Protein 9FD1 (pdb70)

Nearest PDB structures (foldseek):
  6p2r-assembly1_A  TM=8.063E-01  e=1.336E-13  Saccharomyces cerevisiae W303
  6p28-assembly1_A  TM=8.566E-01  e=3.504E-12  Saccharomyces cerevisiae
  6zqq-assembly4_D  TM=8.617E-01  e=2.102E-11  Saccharomyces cerevisiae
  6p25-assembly1_B  TM=8.380E-01  e=2.930E-10  Saccharomyces cerevisiae W303
  7t3t-assembly1_A  TM=7.431E-01  e=1.322E-07  Homo sapiens

Radius of gyration: 16.02 Å; Cα contacts (8 Å, |Δi|>4): 512; chains: 1; bounding box: 37×46×36 Å

Foldseek 3Di:
DLQWFFDAAQFKFWKAFPPPRFTWFWDAFFDDQAAPVGFGAPRATAIFTHNDDDLRRIWGKHAQAADDDDDPDHTDAAFGKIWIARVVVRWIKFWDQGAFRPGNVWIAIHTHHPCCCNPDVVLRRIWTWHFVVGDPGHGAIAPPGWTWIAGPPQRFTWAWDQQFDPVSRVRGIHITTHNDDPDSRRIMGTHHRVRADPPDPSSD

Structure (mmCIF, N/CA/C/O backbone):
data_9FD1
#
_entry.id   9FD1
#
_cell.length_a   61.155
_cell.length_b   100.628
_cell.length_c   103.268
_cell.angle_alpha   90.00
_cell.angle_beta   90.00
_cell.angle_gamma   90.00
#
_symmetry.space_group_name_H-M   'I 2 2 2'
#
loop_
_entity.id
_entity.type
_entity.pdbx_description
1 polymer 'Dolichyl-phosphate-mannose--protein mannosyltransferase'
2 non-polymer 1,2-ETHANEDIOL
3 non-polymer 'ACETATE ION'
4 non-polymer 'SODIUM ION'
5 water water
#
loop_
_atom_site.group_PDB
_atom_site.id
_atom_site.type_symbol
_atom_site.label_atom_id
_atom_site.label_alt_id
_atom_site.label_comp_id
_atom_site.label_asym_id
_atom_site.label_entity_id
_atom_site.label_seq_id
_atom_site.pdbx_PDB_ins_code
_atom_site.Cartn_x
_atom_site.Cartn_y
_atom_site.Cartn_z
_atom_site.occupancy
_atom_site.B_iso_or_equiv
_atom_site.auth_seq_id
_atom_site.auth_comp_id
_atom_site.auth_asym_id
_atom_site.auth_atom_id
_atom_site.pdbx_PDB_model_num
ATOM 1 N N . HIS A 1 8 ? -2.942 -45.269 -12.688 1.00 46.05 334 HIS A N 1
ATOM 2 C CA . HIS A 1 8 ? -1.802 -44.656 -11.998 1.00 45.51 334 HIS A CA 1
ATOM 3 C C . HIS A 1 8 ? -2.247 -44.244 -10.593 1.00 42.59 334 HIS A C 1
ATOM 4 O O . HIS A 1 8 ? -3.260 -43.566 -10.440 1.00 40.89 334 HIS A O 1
ATOM 18 N N . PRO A 1 9 ? -1.508 -44.657 -9.558 1.00 41.85 335 PRO A N 1
ATOM 19 C CA . PRO A 1 9 ? -1.956 -44.330 -8.191 1.00 39.52 335 PRO A CA 1
ATOM 20 C C . PRO A 1 9 ? -2.063 -42.840 -7.928 1.00 34.86 335 PRO A C 1
ATOM 21 O O . PRO A 1 9 ? -2.875 -42.419 -7.093 1.00 36.96 335 PRO A O 1
ATOM 32 N N . MET A 1 10 ? -1.270 -42.021 -8.613 1.00 28.42 336 MET A N 1
ATOM 33 C CA . MET A 1 10 ? -1.332 -40.581 -8.421 1.00 24.08 336 MET A CA 1
ATOM 34 C C . MET A 1 10 ? -2.290 -39.904 -9.393 1.00 20.96 336 MET A C 1
ATOM 35 O O . MET A 1 10 ? -2.308 -38.672 -9.456 1.00 20.21 336 MET A O 1
ATOM 49 N N . ALA A 1 11 ? -3.082 -40.675 -10.152 1.00 19.21 337 ALA A N 1
ATOM 50 C CA . ALA A 1 11 ? -4.113 -40.125 -11.030 1.00 16.50 337 ALA A CA 1
ATOM 51 C C . ALA A 1 11 ? -5.438 -40.178 -10.275 1.00 15.58 337 ALA A C 1
ATOM 52 O O . ALA A 1 11 ? -6.008 -41.258 -10.071 1.00 18.73 337 ALA A O 1
ATOM 59 N N . VAL A 1 12 ? -5.908 -39.009 -9.858 1.00 13.68 338 VAL A N 1
ATOM 60 C CA . VAL A 1 12 ? -7.041 -38.847 -8.964 1.00 14.02 338 VAL A CA 1
ATOM 61 C C . VAL A 1 12 ? -7.908 -37.735 -9.526 1.00 13.26 338 VAL A C 1
ATOM 62 O O . VAL A 1 12 ? -7.395 -36.702 -9.963 1.00 12.42 338 VAL A O 1
ATOM 75 N N . THR A 1 13 ? -9.219 -37.936 -9.505 1.00 12.38 339 THR A N 1
ATOM 76 C CA . THR A 1 13 ? -10.117 -36.873 -9.934 1.00 12.22 339 THR A CA 1
ATOM 77 C C . THR A 1 13 ? -9.941 -35.633 -9.071 1.00 12.10 339 THR A C 1
ATOM 78 O O . THR A 1 13 ? -9.927 -35.711 -7.841 1.00 12.88 339 THR A O 1
ATOM 89 N N . ILE A 1 14 ? -9.820 -34.497 -9.739 1.00 10.91 340 ILE A N 1
ATOM 90 C CA . ILE A 1 14 ? -9.641 -33.179 -9.142 1.00 9.57 340 ILE A CA 1
ATOM 91 C C . ILE A 1 14 ? -11.013 -32.596 -8.867 1.00 10.28 340 ILE A C 1
ATOM 92 O O . ILE A 1 14 ? -11.909 -32.630 -9.729 1.00 11.29 340 ILE A O 1
ATOM 108 N N . ASP A 1 15 ? -11.164 -32.026 -7.677 1.00 10.50 341 ASP A N 1
ATOM 109 C CA . ASP A 1 15 ? -12.391 -31.378 -7.251 1.00 10.58 341 ASP A CA 1
ATOM 110 C C . ASP A 1 15 ? -12.187 -29.873 -7.100 1.00 11.18 341 ASP A C 1
ATOM 111 O O . ASP A 1 15 ? -11.098 -29.400 -6.756 1.00 10.62 341 ASP A O 1
ATOM 120 N N . TYR A 1 16 ? -13.262 -29.119 -7.310 1.00 10.83 342 TYR A N 1
ATOM 121 C CA . TYR A 1 16 ? -13.228 -27.706 -6.977 1.00 10.41 342 TYR A CA 1
ATOM 122 C C . TYR A 1 16 ? -12.800 -27.531 -5.529 1.00 10.41 342 TYR A C 1
ATOM 123 O O . TYR A 1 16 ? -13.132 -28.346 -4.661 1.00 11.98 342 TYR A O 1
ATOM 141 N N . TRP A 1 17 ? -12.028 -26.475 -5.294 1.00 10.28 343 TRP A N 1
ATOM 142 C CA . TRP A 1 17 ? -11.416 -26.091 -4.020 1.00 10.44 343 TRP A CA 1
ATOM 143 C C . TRP A 1 17 ? -10.128 -26.863 -3.744 1.00 9.84 343 TRP A C 1
ATOM 144 O O . TRP A 1 17 ? -9.426 -26.502 -2.783 1.00 10.97 343 TRP A O 1
ATOM 165 N N . ASP A 1 18 ? -9.755 -27.847 -4.566 1.00 10.36 344 ASP A N 1
ATOM 166 C CA . ASP A 1 18 ? -8.441 -28.457 -4.418 1.00 9.86 344 ASP A CA 1
ATOM 167 C C . ASP A 1 18 ? -7.356 -27.440 -4.784 1.00 9.44 344 ASP A C 1
ATOM 168 O O . ASP A 1 18 ? -7.555 -26.569 -5.642 1.00 10.53 344 ASP A O 1
ATOM 177 N N . THR A 1 19 ? -6.181 -27.599 -4.177 1.00 8.70 345 THR A N 1
ATOM 178 C CA . THR A 1 19 ? -4.972 -26.887 -4.580 1.00 8.64 345 THR A CA 1
ATOM 179 C C . THR A 1 19 ? -4.081 -27.853 -5.348 1.00 9.08 345 THR A C 1
ATOM 180 O O . THR A 1 19 ? -3.838 -28.982 -4.892 1.00 10.16 345 THR A O 1
ATOM 191 N N . ILE A 1 20 ? -3.591 -27.397 -6.505 1.00 9.03 346 ILE A N 1
ATOM 192 C CA . ILE A 1 20 ? -2.914 -28.236 -7.482 1.00 8.98 346 ILE A CA 1
ATOM 193 C C . ILE A 1 20 ? -1.664 -27.541 -8.005 1.00 9.37 346 ILE A C 1
ATOM 194 O O . ILE A 1 20 ? -1.497 -26.322 -7.888 1.00 9.84 346 ILE A O 1
ATOM 210 N N . THR A 1 21 ? -0.777 -28.346 -8.592 1.00 9.07 347 THR A N 1
ATOM 211 C CA . THR A 1 21 ? 0.326 -27.846 -9.398 1.00 8.97 347 THR A CA 1
ATOM 212 C C . THR A 1 21 ? 0.055 -28.183 -10.858 1.00 9.61 347 THR A C 1
ATOM 213 O O . THR A 1 21 ? -0.525 -29.232 -11.175 1.00 10.90 347 THR A O 1
ATOM 224 N N . ILE A 1 22 ? 0.453 -27.269 -11.733 1.00 9.50 348 ILE A N 1
ATOM 225 C CA . ILE A 1 22 ? 0.136 -27.319 -13.155 1.00 8.95 348 ILE A CA 1
ATOM 226 C C . ILE A 1 22 ? 1.461 -27.261 -13.901 1.00 8.78 348 ILE A C 1
ATOM 227 O O . ILE A 1 22 ? 2.204 -26.279 -13.777 1.00 10.15 348 ILE A O 1
ATOM 243 N N . LYS A 1 23 ? 1.775 -28.323 -14.637 1.00 9.94 349 LYS A N 1
ATOM 244 C CA . LYS A 1 23 ? 3.102 -28.516 -15.205 1.00 10.17 349 LYS A CA 1
ATOM 245 C C . LYS A 1 23 ? 3.008 -28.608 -16.718 1.00 10.99 349 LYS A C 1
ATOM 246 O O . LYS A 1 23 ? 2.132 -29.294 -17.259 1.00 10.87 349 LYS A O 1
ATOM 265 N N . HIS A 1 24 ? 3.908 -27.906 -17.393 1.00 9.93 350 HIS A N 1
ATOM 266 C CA . HIS A 1 24 ? 3.933 -27.895 -18.844 1.00 9.85 350 HIS A CA 1
ATOM 267 C C . HIS A 1 24 ? 4.520 -29.199 -19.357 1.00 10.91 350 HIS A C 1
ATOM 268 O O . HIS A 1 24 ? 5.600 -29.611 -18.927 1.00 12.30 350 HIS A O 1
ATOM 282 N N . LYS A 1 25 ? 3.817 -29.860 -20.270 1.00 11.11 351 LYS A N 1
ATOM 283 C CA . LYS A 1 25 ? 4.263 -31.188 -20.675 1.00 13.72 351 LYS A CA 1
ATOM 284 C C . LYS A 1 25 ? 5.652 -31.134 -21.308 1.00 13.34 351 LYS A C 1
ATOM 285 O O . LYS A 1 25 ? 6.526 -31.941 -20.975 1.00 14.90 351 LYS A O 1
ATOM 304 N N . GLU A 1 26 ? 5.877 -30.190 -22.225 1.00 12.52 352 GLU A N 1
ATOM 305 C CA . GLU A 1 26 ? 7.123 -30.208 -22.992 1.00 13.31 352 GLU A CA 1
ATOM 306 C C . GLU A 1 26 ? 8.311 -29.602 -22.245 1.00 13.95 352 GLU A C 1
ATOM 307 O O . GLU A 1 26 ? 9.410 -30.175 -22.296 1.00 17.47 352 GLU A O 1
ATOM 319 N N . THR A 1 27 ? 8.148 -28.449 -21.589 1.00 12.17 353 THR A N 1
ATOM 320 C CA . THR A 1 27 ? 9.283 -27.824 -20.917 1.00 12.32 353 THR A CA 1
ATOM 321 C C . THR A 1 27 ? 9.437 -28.244 -19.454 1.00 12.13 353 THR A C 1
ATOM 322 O O . THR A 1 27 ? 10.474 -27.950 -18.842 1.00 13.61 353 THR A O 1
ATOM 333 N N . LYS A 1 28 ? 8.423 -28.880 -18.874 1.00 12.20 354 LYS A N 1
ATOM 334 C CA . LYS A 1 28 ? 8.406 -29.333 -17.486 1.00 12.14 354 LYS A 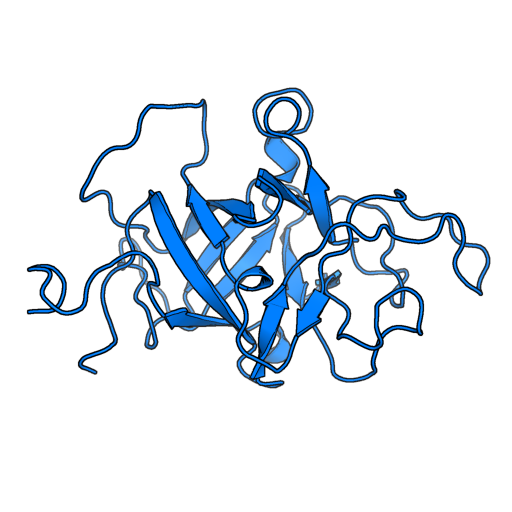CA 1
ATOM 335 C C . LYS A 1 28 ? 8.321 -28.185 -16.488 1.00 12.40 354 LYS A C 1
ATOM 336 O O . LYS A 1 28 ? 8.444 -28.413 -15.294 1.00 13.65 354 LYS A O 1
ATOM 355 N N . ALA A 1 29 ? 8.065 -26.965 -16.941 1.00 10.42 355 ALA A N 1
ATOM 356 C CA . ALA A 1 29 ? 7.953 -25.831 -16.038 1.00 10.50 355 ALA A CA 1
ATOM 357 C C . ALA A 1 29 ? 6.597 -25.833 -15.339 1.00 9.57 355 ALA A C 1
ATOM 358 O O . ALA A 1 29 ? 5.581 -26.214 -15.920 1.00 11.18 355 ALA A O 1
ATOM 365 N N . TYR A 1 30 ? 6.589 -25.385 -14.086 1.00 9.75 356 TYR A N 1
ATOM 366 C CA . TYR A 1 30 ? 5.358 -25.244 -13.322 1.00 9.44 356 TYR A CA 1
ATOM 367 C C . TYR A 1 30 ? 4.783 -23.843 -13.492 1.00 8.80 356 TYR A C 1
ATOM 368 O O . TYR A 1 30 ? 5.513 -22.850 -13.422 1.00 9.86 356 TYR A O 1
ATOM 386 N N . LEU A 1 31 ? 3.471 -23.765 -13.685 1.00 8.75 357 LEU A N 1
ATOM 387 C CA . LEU A 1 31 ? 2.802 -22.473 -13.634 1.00 8.49 357 LEU A CA 1
ATOM 388 C C . LEU A 1 31 ? 3.047 -21.830 -12.269 1.00 8.19 357 LEU A C 1
ATOM 389 O O . LEU A 1 31 ? 2.844 -22.462 -11.231 1.00 8.62 357 LEU A O 1
ATOM 405 N N . HIS A 1 32 ? 3.448 -20.558 -12.271 1.00 9.36 358 HIS A N 1
ATOM 406 C CA . HIS A 1 32 ? 4.054 -19.936 -11.100 1.00 8.22 358 HIS A CA 1
ATOM 407 C C . HIS A 1 32 ? 3.683 -18.471 -11.071 1.00 8.31 358 HIS A C 1
ATOM 408 O O . HIS A 1 32 ? 3.403 -17.861 -12.104 1.00 8.77 358 HIS A O 1
ATOM 422 N N . SER A 1 33 ? 3.675 -17.908 -9.868 1.00 8.47 359 SER A N 1
ATOM 423 C CA . SER A 1 33 ? 3.554 -16.467 -9.733 1.00 9.18 359 SER A CA 1
ATOM 424 C C . SER A 1 33 ? 4.285 -16.034 -8.469 1.00 8.89 359 SER A C 1
ATOM 425 O O . SER A 1 33 ? 4.726 -16.855 -7.661 1.00 10.60 359 SER A O 1
ATOM 433 N N . HIS A 1 34 ? 4.436 -14.723 -8.335 1.00 10.13 360 HIS A N 1
ATOM 434 C CA . HIS A 1 34 ? 5.163 -14.089 -7.249 1.00 9.65 360 HIS A CA 1
ATOM 435 C C . HIS A 1 34 ? 4.828 -12.604 -7.292 1.00 10.87 360 HIS A C 1
ATOM 436 O O . HIS A 1 34 ? 4.192 -12.144 -8.244 1.00 11.66 360 HIS A O 1
ATOM 451 N N . PRO A 1 35 ? 5.217 -11.816 -6.292 1.00 12.17 361 PRO A N 1
ATOM 452 C CA . PRO A 1 35 ? 4.715 -10.428 -6.235 1.00 13.06 361 PRO A CA 1
ATOM 453 C C . PRO A 1 35 ? 5.236 -9.504 -7.332 1.00 12.63 361 PRO A C 1
ATOM 454 O O . PRO A 1 35 ? 4.578 -8.500 -7.629 1.00 15.28 361 PRO A O 1
ATOM 465 N N . ASP A 1 36 ? 6.375 -9.798 -7.939 1.00 11.90 362 ASP A N 1
ATOM 466 C CA A ASP A 1 36 ? 6.970 -8.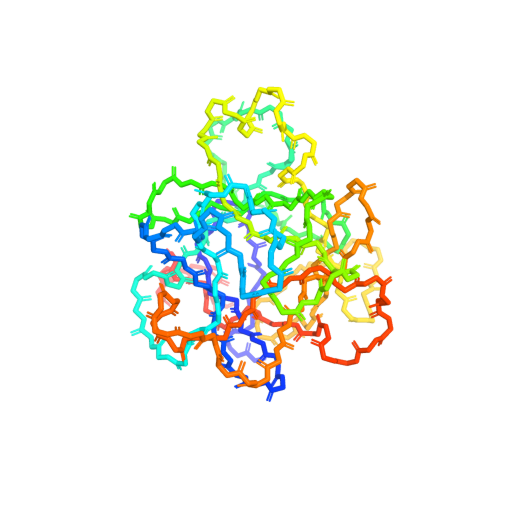894 -8.912 0.54 13.67 362 ASP A CA 1
ATOM 467 C CA B ASP A 1 36 ? 6.951 -8.864 -8.892 0.46 12.19 362 ASP A CA 1
ATOM 468 C C . ASP A 1 36 ? 6.020 -8.662 -10.084 1.00 12.25 362 ASP A C 1
ATOM 469 O O . ASP A 1 36 ? 5.250 -9.546 -10.469 1.00 13.05 362 ASP A O 1
ATOM 486 N N . ARG A 1 37 ? 6.107 -7.469 -10.661 1.00 11.40 363 ARG A N 1
ATOM 487 C CA A ARG A 1 37 ? 5.189 -6.998 -11.684 0.45 11.09 363 ARG A CA 1
ATOM 488 C CA B ARG A 1 37 ? 5.187 -7.010 -11.685 0.55 11.37 363 ARG A CA 1
ATOM 489 C C . ARG A 1 37 ? 5.891 -6.887 -13.029 1.00 10.48 363 ARG A C 1
ATOM 490 O O . ARG A 1 37 ? 7.116 -6.768 -13.110 1.00 11.71 363 ARG A O 1
ATOM 529 N N . TYR A 1 38 ? 5.093 -6.878 -14.102 1.00 10.04 364 TYR A N 1
ATOM 530 C CA . TYR A 1 38 ? 5.664 -6.602 -15.411 1.00 10.58 364 TYR A CA 1
ATOM 531 C C . TYR A 1 38 ? 6.159 -5.156 -15.457 1.00 10.16 364 TYR A C 1
ATOM 532 O O . TYR A 1 38 ? 5.551 -4.262 -14.861 1.00 10.82 364 TYR A O 1
ATOM 550 N N . PRO A 1 39 ? 7.264 -4.898 -16.159 1.00 11.07 365 PRO A N 1
ATOM 551 C CA . PRO A 1 39 ? 7.729 -3.512 -16.300 1.00 11.49 365 PRO A CA 1
ATOM 552 C C . PRO A 1 39 ? 6.753 -2.706 -17.137 1.00 10.97 365 PRO A C 1
ATOM 553 O O . PRO A 1 39 ? 6.058 -3.246 -18.003 1.00 11.57 365 PRO A O 1
ATOM 564 N N . LEU A 1 40 ? 6.719 -1.394 -16.877 1.00 10.99 366 LEU A N 1
ATOM 565 C CA . LEU A 1 40 ? 5.861 -0.503 -17.653 1.00 11.50 366 LEU A CA 1
ATOM 566 C C . LEU A 1 40 ? 6.148 -0.625 -19.144 1.00 11.98 366 LEU A C 1
ATOM 567 O O . LEU A 1 40 ? 5.225 -0.720 -19.958 1.00 11.97 366 LEU A O 1
ATOM 583 N N . ARG A 1 41 ? 7.425 -0.595 -19.526 1.00 11.82 367 ARG A N 1
ATOM 584 C CA . ARG A 1 41 ? 7.799 -0.655 -20.929 1.00 13.02 367 ARG A CA 1
ATOM 585 C C . ARG A 1 41 ? 8.687 -1.857 -21.208 1.00 13.22 367 ARG A C 1
ATOM 586 O O . ARG A 1 41 ? 9.570 -2.189 -20.411 1.00 16.27 367 ARG A O 1
ATOM 607 N N . TYR A 1 42 ? 8.469 -2.484 -22.362 1.00 13.69 368 TYR A N 1
ATOM 608 C CA . TYR A 1 42 ? 9.379 -3.491 -22.888 1.00 15.52 368 TYR A CA 1
ATOM 609 C C . TYR A 1 42 ? 10.420 -2.820 -23.783 1.00 17.23 368 TYR A C 1
ATOM 610 O O . TYR A 1 42 ? 10.304 -1.642 -24.138 1.00 18.81 368 TYR A O 1
ATOM 628 N N . ASP A 1 43 ? 11.451 -3.586 -24.149 1.00 19.78 369 ASP A N 1
ATOM 629 C CA . ASP A 1 43 ? 12.555 -3.025 -24.923 1.00 22.08 369 ASP A CA 1
ATOM 630 C C . ASP A 1 43 ? 12.089 -2.410 -26.240 1.00 22.53 369 ASP A C 1
ATOM 631 O O . ASP A 1 43 ? 12.707 -1.454 -26.724 1.00 25.09 369 ASP A O 1
ATOM 640 N N . ASP A 1 44 ? 11.028 -2.945 -26.848 1.00 21.65 370 ASP A N 1
ATOM 641 C CA . ASP A 1 44 ? 10.535 -2.412 -28.116 1.00 21.73 370 ASP A CA 1
ATOM 642 C C . ASP A 1 44 ? 9.592 -1.229 -27.939 1.00 21.81 370 ASP A C 1
ATOM 643 O O . ASP A 1 44 ? 9.042 -0.738 -28.933 1.00 24.97 370 ASP A O 1
ATOM 652 N N . GLY A 1 45 ? 9.396 -0.760 -26.708 1.00 19.85 371 GLY A N 1
ATOM 653 C CA . GLY A 1 45 ? 8.550 0.377 -26.438 1.00 18.16 371 GLY A CA 1
ATOM 654 C C . GLY A 1 45 ? 7.114 0.050 -26.099 1.00 16.34 371 GLY A C 1
ATOM 655 O O . GLY A 1 45 ? 6.356 0.962 -25.740 1.00 17.50 371 GLY A O 1
ATOM 659 N N . ARG A 1 46 ? 6.705 -1.210 -26.211 1.00 16.03 372 ARG A N 1
ATOM 660 C CA . ARG A 1 46 ? 5.342 -1.561 -25.855 1.00 15.96 372 ARG A CA 1
ATOM 661 C C . ARG A 1 46 ? 5.109 -1.345 -24.363 1.00 15.36 372 ARG A C 1
ATOM 662 O O . ARG A 1 46 ? 6.042 -1.307 -23.556 1.00 16.58 372 ARG A O 1
ATOM 683 N N . VAL A 1 47 ? 3.839 -1.183 -24.009 1.00 14.32 373 VAL A N 1
ATOM 684 C CA . VAL A 1 47 ? 3.405 -0.911 -22.643 1.00 13.30 373 VAL A CA 1
ATOM 685 C C . VAL A 1 47 ? 2.697 -2.151 -22.116 1.00 12.53 373 VAL A C 1
ATOM 686 O O . VAL A 1 47 ? 1.825 -2.709 -22.793 1.00 14.01 373 VAL A O 1
ATOM 699 N N . SER A 1 48 ? 3.050 -2.571 -20.903 1.00 11.82 374 SER A N 1
ATOM 700 C CA . SER A 1 48 ? 2.401 -3.712 -20.283 1.00 11.48 374 SER A CA 1
ATOM 701 C C . SER A 1 48 ? 1.285 -3.230 -19.356 1.00 9.83 374 SER A C 1
ATOM 702 O O . SER A 1 48 ? 1.100 -2.028 -19.139 1.00 11.61 374 SER A O 1
ATOM 710 N N . SER A 1 49 ? 0.549 -4.189 -18.773 1.00 10.37 375 SER A N 1
ATOM 711 C CA . SER A 1 49 ? -0.435 -3.841 -17.761 1.00 10.70 375 SER A CA 1
ATOM 712 C C . SER A 1 49 ? 0.185 -3.548 -16.400 1.00 10.39 375 SER A C 1
ATOM 713 O O . SER A 1 49 ? -0.552 -3.173 -15.474 1.00 10.78 375 SER A O 1
ATOM 721 N N . GLN A 1 50 ? 1.480 -3.804 -16.231 1.00 9.81 376 GLN A N 1
ATOM 722 C CA . GLN A 1 50 ? 2.164 -3.688 -14.943 1.00 9.33 376 GLN A CA 1
ATOM 723 C C . GLN A 1 50 ? 1.556 -4.601 -13.885 1.00 10.36 376 GLN A C 1
ATOM 724 O O . GLN A 1 50 ? 1.764 -4.400 -12.684 1.00 11.86 376 GLN A O 1
ATOM 738 N N . GLY A 1 51 ? 0.834 -5.623 -14.321 1.00 10.98 377 GLY A N 1
ATOM 739 C CA . GLY A 1 51 ? 0.264 -6.577 -13.395 1.00 10.51 377 GLY A CA 1
ATOM 740 C C . GLY A 1 51 ? 1.295 -7.538 -12.839 1.00 9.31 377 GLY A C 1
ATOM 741 O O . GLY A 1 51 ? 2.451 -7.601 -13.263 1.00 10.38 377 GLY A O 1
ATOM 745 N N . GLN A 1 52 ? 0.845 -8.315 -11.859 1.00 9.37 378 GLN A N 1
ATOM 746 C CA . GLN A 1 52 ? 1.683 -9.361 -11.295 1.00 9.05 378 GLN A CA 1
ATOM 747 C C . GLN A 1 52 ? 2.120 -10.344 -12.376 1.00 9.46 378 GLN A C 1
ATOM 748 O O . GLN A 1 52 ? 1.340 -10.726 -13.248 1.00 10.11 378 GLN A O 1
ATOM 762 N N . GLN A 1 53 ? 3.392 -10.729 -12.329 1.00 9.12 379 GLN A N 1
ATOM 763 C CA . GLN A 1 53 ? 3.936 -11.679 -13.290 1.00 8.89 379 GLN A CA 1
ATOM 764 C C . GLN A 1 53 ? 3.373 -13.079 -13.074 1.00 9.76 379 GLN A C 1
ATOM 765 O O . GLN A 1 53 ? 3.162 -13.522 -11.947 1.00 10.12 379 GLN A O 1
ATOM 779 N N . VAL A 1 54 ? 3.182 -13.796 -14.181 1.00 8.75 380 VAL A N 1
ATOM 780 C CA . VAL A 1 54 ? 2.862 -15.215 -14.192 1.00 9.38 380 VAL A CA 1
ATOM 781 C C . VAL A 1 54 ? 3.929 -15.858 -15.064 1.00 8.95 380 VAL A C 1
ATOM 782 O O . VAL A 1 54 ? 4.193 -15.379 -16.173 1.00 10.10 380 VAL A O 1
ATOM 795 N N . THR A 1 55 ? 4.578 -16.895 -14.541 1.00 8.78 381 THR A N 1
ATOM 796 C CA . THR A 1 55 ? 5.779 -17.434 -15.158 1.00 8.56 381 THR A CA 1
ATOM 797 C C . THR A 1 55 ? 5.737 -18.957 -15.133 1.00 9.57 381 THR A C 1
ATOM 798 O O . THR A 1 55 ? 4.853 -19.578 -14.529 1.00 9.53 381 THR A O 1
ATOM 809 N N . GLY A 1 56 ? 6.719 -19.560 -15.799 1.00 9.33 382 GLY A N 1
ATOM 810 C CA . GLY A 1 56 ? 6.995 -20.977 -15.679 1.00 9.39 382 GLY A CA 1
ATOM 811 C C . GLY A 1 56 ? 8.312 -21.167 -14.918 1.00 9.54 382 GLY A C 1
ATOM 812 O O . GLY A 1 56 ? 9.330 -20.583 -15.281 1.00 10.74 382 GLY A O 1
ATOM 816 N N . TYR A 1 57 ? 8.256 -22.002 -13.884 1.00 9.68 383 TYR A N 1
ATOM 817 C CA . TYR A 1 57 ? 9.351 -22.180 -12.944 1.00 10.58 383 TYR A CA 1
ATOM 818 C C . TYR A 1 57 ? 9.733 -23.649 -12.865 1.00 11.35 383 TYR A C 1
ATOM 819 O O . TYR A 1 57 ? 8.859 -24.512 -12.799 1.00 11.34 383 TYR A O 1
ATOM 837 N N . PRO A 1 58 ? 11.028 -23.967 -12.886 1.00 14.42 384 PRO A N 1
ATOM 838 C CA . PRO A 1 58 ? 11.420 -25.381 -13.008 1.00 15.92 384 PRO A CA 1
ATOM 839 C C . PRO A 1 58 ? 11.393 -26.168 -11.710 1.00 15.61 384 PRO A C 1
ATOM 840 O O . PRO A 1 58 ? 11.361 -27.405 -11.763 1.00 17.44 384 PRO A O 1
ATOM 851 N N . PHE A 1 59 ? 11.415 -25.509 -10.564 1.00 15.19 385 PHE A N 1
ATOM 852 C CA . PHE A 1 59 ? 11.629 -26.162 -9.285 1.00 15.48 385 PHE A CA 1
ATOM 853 C C . PHE A 1 59 ? 10.339 -26.185 -8.487 1.00 15.41 385 PHE A C 1
ATOM 854 O O . PHE A 1 59 ? 9.334 -25.598 -8.877 1.00 15.23 385 PHE A O 1
ATOM 871 N N . ASN A 1 60 ? 10.365 -26.907 -7.379 1.00 16.15 386 ASN A N 1
ATOM 872 C CA . ASN A 1 60 ? 9.191 -27.046 -6.532 1.00 16.64 386 ASN A CA 1
ATOM 873 C C . ASN A 1 60 ? 9.250 -25.998 -5.427 1.00 16.68 386 ASN A C 1
ATOM 874 O O . ASN A 1 60 ? 10.211 -25.964 -4.652 1.00 18.27 386 ASN A O 1
ATOM 885 N N . ASP A 1 61 ? 8.233 -25.135 -5.361 1.00 14.48 387 ASP A N 1
ATOM 886 C CA . ASP A 1 61 ? 8.041 -24.281 -4.191 1.00 12.49 387 ASP A CA 1
ATOM 887 C C . ASP A 1 61 ? 6.578 -23.869 -4.090 1.00 10.92 387 ASP A C 1
ATOM 888 O O . ASP A 1 61 ? 5.753 -24.190 -4.951 1.00 11.16 387 ASP A O 1
ATOM 897 N N . THR A 1 62 ? 6.249 -23.207 -2.978 1.00 11.40 388 THR A N 1
ATOM 898 C CA . THR A 1 62 ? 4.853 -22.897 -2.699 1.00 10.63 388 THR A CA 1
ATOM 899 C C . THR A 1 62 ? 4.251 -21.945 -3.726 1.00 9.74 388 THR A C 1
ATOM 900 O O . THR A 1 62 ? 3.020 -21.866 -3.827 1.00 10.37 388 THR A O 1
ATOM 911 N N . ASN A 1 63 ? 5.084 -21.213 -4.472 1.00 9.95 389 ASN A N 1
ATOM 912 C CA . ASN A 1 63 ? 4.559 -20.305 -5.493 1.00 9.20 389 ASN A CA 1
ATOM 913 C C . ASN A 1 63 ? 4.051 -21.034 -6.731 1.00 9.01 389 ASN A C 1
ATOM 914 O O . ASN A 1 63 ? 3.538 -20.376 -7.657 1.00 9.49 389 ASN A O 1
ATOM 925 N N . ASN A 1 64 ? 4.158 -22.364 -6.758 1.00 8.69 390 ASN A N 1
ATOM 926 C CA . ASN A 1 64 ? 3.552 -23.187 -7.791 1.00 8.46 390 ASN A CA 1
ATOM 927 C C . ASN A 1 64 ? 2.112 -23.589 -7.465 1.00 8.60 390 ASN A C 1
ATOM 928 O O . ASN A 1 64 ? 1.492 -24.305 -8.261 1.00 9.55 390 ASN A O 1
ATOM 939 N N . TRP A 1 65 ? 1.575 -23.207 -6.309 1.00 8.18 391 TRP A N 1
ATOM 940 C CA . TRP A 1 65 ? 0.315 -23.771 -5.847 1.00 7.76 391 TRP A CA 1
ATOM 941 C C . TRP A 1 65 ? -0.863 -22.901 -6.268 1.00 8.04 391 TRP A C 1
ATOM 942 O O . TRP A 1 65 ? -0.890 -21.699 -5.985 1.00 7.90 391 TRP A O 1
ATOM 963 N N . TRP A 1 66 ? -1.856 -23.534 -6.901 1.00 8.21 392 TRP A N 1
ATOM 964 C CA . TRP A 1 66 ? -3.049 -22.845 -7.370 1.00 7.97 392 TRP A CA 1
ATOM 965 C C . TRP A 1 66 ? -4.290 -23.589 -6.903 1.00 8.41 392 TRP A C 1
ATOM 966 O O . TRP A 1 66 ? -4.367 -24.816 -7.017 1.00 9.74 392 TRP A O 1
ATOM 987 N N . GLN A 1 67 ? -5.274 -22.848 -6.408 1.00 7.85 393 GLN A N 1
ATOM 988 C CA . GLN A 1 67 ? -6.544 -23.425 -6.004 1.00 8.42 393 GLN A CA 1
ATOM 989 C C . GLN A 1 67 ? -7.529 -23.296 -7.159 1.00 9.66 393 GLN A C 1
ATOM 990 O O . GLN A 1 67 ? -7.749 -22.195 -7.671 1.00 9.56 393 GLN A O 1
ATOM 1004 N N . ILE A 1 68 ? -8.114 -24.416 -7.571 1.00 9.29 394 ILE A N 1
ATOM 1005 C CA . ILE A 1 68 ? -9.050 -24.426 -8.691 1.00 9.07 394 ILE A CA 1
ATOM 1006 C C . ILE A 1 68 ? -10.456 -24.196 -8.153 1.00 10.15 394 ILE A C 1
ATOM 1007 O O . ILE A 1 68 ? -10.879 -24.843 -7.188 1.00 11.61 394 ILE A O 1
ATOM 1023 N N . LEU A 1 69 ? -11.152 -23.227 -8.735 1.00 10.61 395 LEU A N 1
ATOM 1024 C CA . LEU A 1 69 ? -12.392 -22.706 -8.180 1.00 10.88 395 LEU A CA 1
ATOM 1025 C C . LEU A 1 69 ? -13.451 -22.584 -9.254 1.00 10.58 395 LEU A C 1
ATOM 1026 O O . LEU A 1 69 ? -13.137 -22.507 -10.452 1.00 10.91 395 LEU A O 1
ATOM 1042 N N . PRO A 1 70 ? -14.72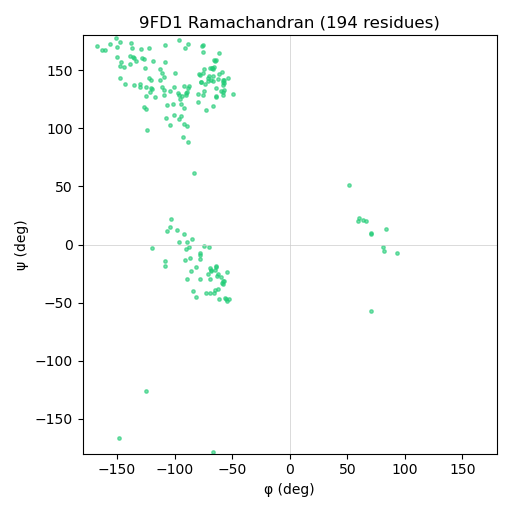4 -22.560 -8.868 1.00 11.83 396 PRO A N 1
ATOM 1043 C CA . PRO A 1 70 ? -15.797 -22.456 -9.860 1.00 12.32 396 PRO A CA 1
ATOM 1044 C C . PRO A 1 70 ? -15.839 -21.104 -10.566 1.00 12.82 396 PRO A C 1
ATOM 1045 O O . PRO A 1 70 ? -15.331 -20.093 -10.068 1.00 14.29 396 PRO A O 1
ATOM 1056 N N A ALA A 1 71 ? -16.248 -21.147 -11.860 0.50 13.68 397 ALA A N 1
ATOM 1057 N N B ALA A 1 71 ? -16.670 -21.059 -11.588 0.50 12.65 397 ALA A N 1
ATOM 1058 C CA A ALA A 1 71 ? -17.001 -20.046 -12.483 0.50 17.67 397 ALA A CA 1
ATOM 1059 C CA B ALA A 1 71 ? -16.709 -19.900 -12.443 0.50 16.01 397 ALA A CA 1
ATOM 1060 C C A ALA A 1 71 ? -18.279 -20.037 -11.666 0.50 20.49 397 ALA A C 1
ATOM 1061 C C B ALA A 1 71 ? -17.787 -18.868 -12.118 0.50 21.83 397 ALA A C 1
ATOM 1062 O O A ALA A 1 71 ? -18.953 -21.070 -11.554 0.14 21.97 397 ALA A O 1
ATOM 1063 O O B ALA A 1 71 ? -17.916 -17.942 -12.925 0.50 24.86 397 ALA A O 1
ATOM 1076 N N . GLY A 1 72 ? -18.574 -18.946 -11.014 1.00 23.78 398 GLY A N 1
ATOM 1077 C CA . GLY A 1 72 ? -19.646 -18.003 -11.175 1.00 22.80 398 GLY A CA 1
ATOM 1078 C C . GLY A 1 72 ? -19.467 -17.131 -9.948 1.00 21.21 398 GLY A C 1
ATOM 1079 O O . GLY A 1 72 ? -18.336 -16.851 -9.546 1.00 19.65 398 GLY A O 1
ATOM 1082 N N . PRO A 1 73 ? -20.544 -16.767 -9.267 1.00 22.70 399 PRO A N 1
ATOM 1083 C CA . PRO A 1 73 ? -20.389 -15.967 -8.047 1.00 22.65 399 PRO A CA 1
ATOM 1084 C C . PRO A 1 73 ? -19.683 -16.740 -6.944 1.00 19.56 399 PRO A C 1
ATOM 1085 O O . PRO A 1 73 ? -19.641 -17.972 -6.921 1.00 20.51 399 PRO A O 1
ATOM 1096 N N . PHE A 1 74 ? -19.131 -15.977 -6.006 1.00 19.66 400 PHE A N 1
ATOM 1097 C CA . PHE A 1 74 ? -18.502 -16.583 -4.845 1.00 19.70 400 PHE A CA 1
ATOM 1098 C C . PHE A 1 74 ? -19.477 -17.475 -4.086 1.00 21.51 400 PHE A C 1
ATOM 1099 O O . PHE A 1 74 ? -20.651 -17.140 -3.905 1.00 22.58 400 PHE A O 1
ATOM 1116 N N . GLU A 1 75 ? -18.977 -18.621 -3.631 1.00 23.95 401 GLU A N 1
ATOM 1117 C CA . GLU A 1 75 ? -19.720 -19.505 -2.745 1.00 27.38 401 GLU A CA 1
ATOM 1118 C C . GLU A 1 75 ? -18.744 -20.131 -1.757 1.00 26.29 401 GLU A C 1
ATOM 1119 O O . GLU A 1 75 ? -17.553 -20.277 -2.043 1.00 23.67 401 GLU A O 1
ATOM 1131 N N . GLU A 1 76 ? -19.257 -20.489 -0.587 1.00 29.10 402 GLU A N 1
ATOM 1132 C CA . GLU A 1 76 ? -18.432 -21.137 0.419 1.00 29.94 402 GLU A CA 1
ATOM 1133 C C . GLU A 1 76 ? -18.010 -22.526 -0.059 1.00 27.90 402 GLU A C 1
ATOM 1134 O O . GLU A 1 76 ? -18.719 -23.164 -0.843 1.00 28.42 402 GLU A O 1
ATOM 1146 N N . PRO A 1 77 ? -16.852 -23.011 0.394 1.00 26.84 403 PRO A N 1
ATOM 1147 C CA . PRO A 1 77 ? -16.344 -24.291 -0.119 1.00 25.22 403 PRO A CA 1
ATOM 1148 C C . PRO A 1 77 ? -17.318 -25.446 0.072 1.00 24.38 403 PRO A C 1
ATOM 1149 O O . PRO A 1 77 ? -17.994 -25.563 1.097 1.00 25.52 403 PRO A O 1
ATOM 1160 N N . LYS A 1 78 ? -17.360 -26.314 -0.935 1.00 23.32 404 LYS A N 1
ATOM 1161 C CA . LYS A 1 78 ? -18.110 -27.559 -0.906 1.00 24.54 404 LYS A CA 1
ATOM 1162 C C . LYS A 1 78 ? -17.154 -28.693 -1.249 1.00 24.04 404 LYS A C 1
ATOM 1163 O O . LYS A 1 78 ? -16.159 -28.493 -1.946 1.00 27.64 404 LYS A O 1
ATOM 1182 N N . LEU A 1 79 ? -17.448 -29.876 -0.739 1.00 20.92 405 LEU A N 1
ATOM 1183 C CA . LEU A 1 79 ? -16.622 -31.042 -1.006 1.00 20.43 405 LEU A CA 1
ATOM 1184 C C . LEU A 1 79 ? -17.235 -31.901 -2.106 1.00 18.86 405 LEU A C 1
ATOM 1185 O O . LEU A 1 79 ? -18.457 -31.989 -2.249 1.00 20.38 405 LEU A O 1
ATOM 1201 N N . GLY A 1 80 ? -16.364 -32.535 -2.885 1.00 16.40 406 GLY A N 1
ATOM 1202 C CA . GLY A 1 80 ? -16.789 -33.586 -3.786 1.00 15.88 406 GLY A CA 1
ATOM 1203 C C . GLY A 1 80 ? -17.333 -33.142 -5.124 1.00 16.26 406 GLY A C 1
ATOM 1204 O O . GLY A 1 80 ? -17.933 -33.957 -5.828 1.00 18.98 406 GLY A O 1
ATOM 1208 N N . ARG A 1 81 ? -17.145 -31.883 -5.507 1.00 14.90 407 ARG A N 1
ATOM 1209 C CA . ARG A 1 81 ? -17.624 -31.403 -6.799 1.00 15.14 407 ARG A CA 1
ATOM 1210 C C . ARG A 1 81 ? -16.494 -31.590 -7.802 1.00 13.37 407 ARG A C 1
ATOM 1211 O O . ARG A 1 81 ? -15.522 -30.832 -7.803 1.00 13.30 407 ARG A O 1
ATOM 1232 N N . HIS A 1 82 ? -16.605 -32.616 -8.640 1.00 13.59 408 HIS A N 1
ATOM 1233 C CA . HIS A 1 82 ? -15.526 -32.928 -9.567 1.00 12.84 408 HIS A CA 1
ATOM 1234 C C . HIS A 1 82 ? -15.446 -31.881 -10.668 1.00 12.19 408 HIS A C 1
ATOM 1235 O O . HIS A 1 82 ? -16.469 -31.429 -11.190 1.00 13.39 408 HIS A O 1
ATOM 1249 N N . VAL A 1 83 ? -14.227 -31.527 -11.048 1.00 11.18 409 VAL A N 1
ATOM 1250 C CA . VAL A 1 83 ? -14.001 -30.749 -12.261 1.00 10.52 409 VAL A CA 1
ATOM 1251 C C . VAL A 1 83 ? -14.127 -31.690 -13.453 1.00 11.55 409 VAL A C 1
ATOM 1252 O O . VAL A 1 83 ? -13.657 -32.834 -13.401 1.00 12.39 409 VAL A O 1
ATOM 1265 N N . LYS A 1 84 ? -14.753 -31.215 -14.528 1.00 11.64 410 LYS A N 1
ATOM 1266 C CA . LYS A 1 84 ? -15.011 -32.028 -15.707 1.00 12.26 410 LYS A CA 1
ATOM 1267 C C . LYS A 1 84 ? -14.522 -31.323 -16.963 1.00 11.53 410 LYS A C 1
ATOM 1268 O O . LYS A 1 84 ? -14.320 -30.110 -16.990 1.00 11.34 410 LYS A O 1
ATOM 1287 N N . HIS A 1 85 ? -14.337 -32.128 -18.003 1.00 12.16 411 HIS A N 1
ATOM 1288 C CA . HIS A 1 85 ? -13.928 -31.646 -19.313 1.00 10.94 411 HIS A CA 1
ATOM 1289 C C . HIS A 1 85 ? -14.780 -30.474 -19.759 1.00 10.09 411 HIS A C 1
ATOM 1290 O O . HIS A 1 85 ? -16.016 -30.536 -19.732 1.00 11.46 411 HIS A O 1
ATOM 1304 N N . ARG A 1 86 ? -14.099 -29.405 -20.169 1.00 11.13 412 ARG A N 1
ATOM 1305 C CA . ARG A 1 86 ? -14.656 -28.156 -20.683 1.00 10.32 412 ARG A CA 1
ATOM 1306 C C . ARG A 1 86 ? -15.350 -27.305 -19.626 1.00 10.87 412 ARG A C 1
ATOM 1307 O O . ARG A 1 86 ? -15.958 -26.278 -19.964 1.00 12.85 412 ARG A O 1
ATOM 1328 N N . ASP A 1 87 ? -15.228 -27.658 -18.350 1.00 10.78 413 ASP A N 1
ATOM 1329 C CA . ASP A 1 87 ? -15.684 -26.747 -17.318 1.00 10.38 413 ASP A CA 1
ATOM 1330 C C . ASP A 1 87 ? -14.897 -25.438 -17.396 1.00 9.95 413 ASP A C 1
ATOM 1331 O O . ASP A 1 87 ? -13.700 -25.418 -17.713 1.00 11.20 413 ASP A O 1
ATOM 1340 N N . LEU A 1 88 ? -15.572 -24.340 -17.064 1.00 10.81 414 LEU A N 1
ATOM 1341 C CA . LEU A 1 88 ? -14.913 -23.069 -16.814 1.00 11.19 414 LEU A CA 1
ATOM 1342 C C . LEU A 1 88 ? -14.502 -22.995 -15.353 1.00 10.99 414 LEU A C 1
ATOM 1343 O O . LEU A 1 88 ? -15.276 -23.340 -14.454 1.00 12.18 414 LEU A O 1
ATOM 1359 N N . VAL A 1 89 ? -13.281 -22.517 -15.123 1.00 10.35 415 VAL A N 1
ATOM 1360 C CA . VAL A 1 89 ? -12.712 -22.454 -13.786 1.00 9.62 415 VAL A CA 1
ATOM 1361 C C . VAL A 1 89 ? -11.967 -21.145 -13.594 1.00 8.72 415 VAL A C 1
ATOM 1362 O O . VAL A 1 89 ? -11.596 -20.458 -14.553 1.00 9.80 415 VAL A O 1
ATOM 1375 N N . ARG A 1 90 ? -11.738 -20.820 -12.326 1.00 8.82 416 ARG A N 1
ATOM 1376 C CA . ARG A 1 90 ? -10.742 -19.843 -11.920 1.00 8.84 416 ARG A CA 1
ATOM 1377 C C . ARG A 1 90 ? -9.576 -20.566 -11.257 1.00 8.89 416 ARG A C 1
ATOM 1378 O O . ARG A 1 90 ? -9.721 -21.677 -10.739 1.00 9.30 416 ARG A O 1
ATOM 1399 N N . LEU A 1 91 ? -8.415 -19.914 -11.258 1.00 8.74 417 LEU A N 1
ATOM 1400 C CA . LEU A 1 91 ? -7.228 -20.430 -10.587 1.00 7.98 417 LEU A CA 1
ATOM 1401 C C . LEU A 1 91 ? -6.707 -19.347 -9.655 1.00 8.38 417 LEU A C 1
ATOM 1402 O O . LEU A 1 91 ? -6.327 -18.264 -10.115 1.00 9.12 417 LEU A O 1
ATOM 1418 N N . ARG A 1 92 ? -6.688 -19.646 -8.351 1.00 8.64 418 ARG A N 1
ATOM 1419 C CA . ARG A 1 92 ? -6.249 -18.705 -7.330 1.00 8.66 418 ARG A CA 1
ATOM 1420 C C . ARG A 1 92 ? -4.826 -19.056 -6.912 1.00 8.47 418 ARG A C 1
ATOM 1421 O O . ARG A 1 92 ? -4.556 -20.182 -6.466 1.00 9.29 418 ARG A O 1
ATOM 1442 N N . HIS A 1 93 ? -3.909 -18.108 -7.084 1.00 8.49 419 HIS A N 1
ATOM 1443 C CA . HIS A 1 93 ? -2.539 -18.293 -6.643 1.00 8.48 419 HIS A CA 1
ATOM 1444 C C . HIS A 1 93 ? -2.499 -18.212 -5.125 1.00 8.38 419 HIS A C 1
ATOM 1445 O O . HIS A 1 93 ? -2.818 -17.168 -4.543 1.00 10.04 419 HIS A O 1
ATOM 1459 N N . VAL A 1 94 ? -2.134 -19.318 -4.478 1.00 9.01 420 VAL A N 1
ATOM 1460 C CA . VAL A 1 94 ? -2.254 -19.395 -3.026 1.00 9.01 420 VAL A CA 1
ATOM 1461 C C . VAL A 1 94 ? -1.304 -18.420 -2.344 1.00 10.13 420 VAL A C 1
ATOM 1462 O O . VAL A 1 94 ? -1.659 -17.792 -1.343 1.00 11.97 420 VAL A O 1
ATOM 1475 N N . GLY A 1 95 ? -0.072 -18.313 -2.836 1.00 9.49 421 GLY A N 1
ATOM 1476 C CA . GLY A 1 95 ? 0.928 -17.520 -2.147 1.00 11.27 421 GLY A CA 1
ATOM 1477 C C . GLY A 1 95 ? 0.676 -16.025 -2.163 1.00 11.70 421 GLY A C 1
ATOM 1478 O O . GLY A 1 95 ? 1.238 -15.305 -1.331 1.00 15.74 421 GLY A O 1
ATOM 1482 N N . THR A 1 96 ? -0.108 -15.530 -3.117 1.00 11.03 422 THR A N 1
ATOM 1483 C CA . THR A 1 96 ? -0.415 -14.110 -3.187 1.00 12.03 422 THR A CA 1
ATOM 1484 C C . THR A 1 96 ? -1.905 -13.813 -3.060 1.00 12.35 422 THR A C 1
ATOM 1485 O O . THR A 1 96 ? -2.280 -12.637 -3.027 1.00 12.53 422 THR A O 1
ATOM 1496 N N . ASP A 1 97 ? -2.756 -14.839 -2.973 1.00 10.60 423 ASP A N 1
ATOM 1497 C CA . ASP A 1 97 ? -4.209 -14.682 -2.912 1.00 11.81 423 ASP A CA 1
ATOM 1498 C C . ASP A 1 97 ? -4.720 -13.789 -4.042 1.00 11.55 423 ASP A C 1
ATOM 1499 O O . ASP A 1 97 ? -5.447 -12.813 -3.816 1.00 12.80 423 ASP A O 1
ATOM 1508 N N . THR A 1 98 ? -4.320 -14.121 -5.269 1.00 10.33 424 THR A N 1
ATOM 1509 C CA . THR A 1 98 ? -4.759 -13.431 -6.476 1.00 9.39 424 THR A CA 1
ATOM 1510 C C . THR A 1 98 ? -5.252 -14.476 -7.471 1.00 9.27 424 THR A C 1
ATOM 1511 O O . THR A 1 98 ? -5.048 -15.676 -7.290 1.00 10.46 424 THR A O 1
ATOM 1522 N N . TYR A 1 99 ? -5.906 -14.011 -8.532 1.00 8.90 425 TYR A N 1
ATOM 1523 C CA . TYR A 1 99 ? -6.648 -14.866 -9.452 1.00 8.18 425 TYR A CA 1
ATOM 1524 C C . TYR A 1 99 ? -6.095 -14.698 -10.860 1.00 8.67 425 TYR A C 1
ATOM 1525 O O . TYR A 1 99 ? -5.952 -13.569 -11.345 1.00 9.20 425 TYR A O 1
ATOM 1543 N N . LEU A 1 100 ? -5.819 -15.823 -11.518 1.00 8.71 426 LEU A N 1
ATOM 1544 C CA . LEU A 1 100 ? -5.274 -15.799 -12.869 1.00 8.29 426 LEU A CA 1
ATOM 1545 C C . LEU A 1 100 ? -6.201 -15.046 -13.815 1.00 8.07 426 LEU A C 1
ATOM 1546 O O . LEU A 1 100 ? -7.424 -15.183 -13.757 1.00 8.84 426 LEU A O 1
ATOM 1562 N N . LEU A 1 101 ? -5.600 -14.258 -14.707 1.00 8.70 427 LEU A N 1
ATOM 1563 C CA . LEU A 1 101 ? -6.350 -13.449 -15.657 1.00 8.33 427 LEU A CA 1
ATOM 1564 C C . LEU A 1 101 ? -5.549 -13.343 -16.948 1.00 8.26 427 LEU A C 1
ATOM 1565 O O . LEU A 1 101 ? -4.317 -13.281 -16.926 1.00 9.49 427 LEU A O 1
ATOM 1581 N N . SER A 1 102 ? -6.246 -13.346 -18.076 1.00 9.22 428 SER A N 1
ATOM 1582 C CA . SER A 1 102 ? -5.640 -12.933 -19.330 1.00 9.26 428 SER A C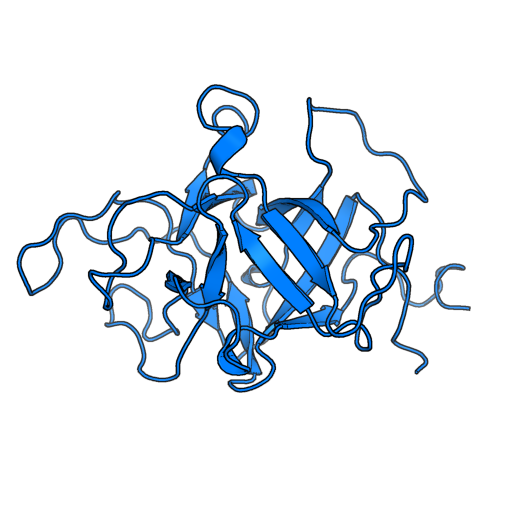A 1
ATOM 1583 C C . SER A 1 102 ? -6.517 -11.852 -19.947 1.00 9.32 428 SER A C 1
ATOM 1584 O O . SER A 1 102 ? -7.687 -11.683 -19.583 1.00 10.39 428 SER A O 1
ATOM 1592 N N . HIS A 1 103 ? -5.921 -11.083 -20.849 1.00 9.40 429 HIS A N 1
ATOM 1593 C CA . HIS A 1 103 ? -6.603 -9.970 -21.488 1.00 9.88 429 HIS A CA 1
ATOM 1594 C C . HIS A 1 103 ? -5.814 -9.584 -22.728 1.00 11.20 429 HIS A C 1
ATOM 1595 O O . HIS A 1 103 ? -4.676 -10.018 -22.916 1.00 11.82 429 HIS A O 1
ATOM 1609 N N . ASP A 1 104 ? -6.436 -8.758 -23.573 1.00 12.50 430 ASP A N 1
ATOM 1610 C CA . ASP A 1 104 ? -5.850 -8.381 -24.857 1.00 12.83 430 ASP A CA 1
ATOM 1611 C C . ASP A 1 104 ? -4.865 -7.221 -24.691 1.00 13.76 430 ASP A C 1
ATOM 1612 O O . ASP A 1 104 ? -5.042 -6.121 -25.217 1.00 15.90 430 ASP A O 1
ATOM 1621 N N . VAL A 1 105 ? -3.828 -7.505 -23.905 1.00 12.57 431 VAL A N 1
ATOM 1622 C CA . VAL A 1 105 ? -2.631 -6.691 -23.764 1.00 11.66 431 VAL A CA 1
ATOM 1623 C C . VAL A 1 105 ? -1.481 -7.579 -24.200 1.00 11.67 431 VAL A C 1
ATOM 1624 O O . VAL A 1 105 ? -1.418 -8.746 -23.801 1.00 12.72 431 VAL A O 1
ATOM 1637 N N . ALA A 1 106 ? -0.592 -7.045 -25.032 1.00 12.45 432 ALA A N 1
ATOM 1638 C CA . ALA A 1 106 ? 0.465 -7.871 -25.596 1.00 12.89 432 ALA A CA 1
ATOM 1639 C C . ALA A 1 106 ? 1.467 -8.305 -24.527 1.00 12.19 432 ALA A C 1
ATOM 1640 O O . ALA A 1 106 ? 1.860 -7.524 -23.654 1.00 12.43 432 ALA A O 1
ATOM 1647 N N . SER A 1 107 ? 1.915 -9.554 -24.650 1.00 11.74 433 SER A N 1
ATOM 1648 C CA . SER A 1 107 ? 2.789 -10.209 -23.706 1.00 11.39 433 SER A CA 1
ATOM 1649 C C . SER A 1 107 ? 4.232 -9.735 -23.827 1.00 11.79 433 SER A C 1
ATOM 1650 O O . SER A 1 107 ? 4.597 -9.044 -24.780 1.00 11.87 433 SER A O 1
ATOM 1658 N N . PRO A 1 108 ? 5.089 -10.128 -22.874 1.00 10.94 434 PRO A N 1
ATOM 1659 C CA . PRO A 1 108 ? 6.481 -9.644 -22.906 1.00 12.01 434 PRO A CA 1
ATOM 1660 C C . PRO A 1 108 ? 7.228 -9.885 -24.209 1.00 12.90 434 PRO A C 1
ATOM 1661 O O . PRO A 1 108 ? 7.874 -8.965 -24.718 1.00 13.39 434 PRO A O 1
ATOM 1672 N N . TYR A 1 109 ? 7.195 -11.102 -24.745 1.00 11.84 435 TYR A N 1
ATOM 1673 C CA . TYR A 1 109 ? 8.013 -11.405 -25.907 1.00 11.55 435 TYR A CA 1
ATOM 1674 C C . TYR A 1 109 ? 7.230 -11.565 -27.203 1.00 12.43 435 TYR A C 1
ATOM 1675 O O . TYR A 1 109 ? 7.847 -11.582 -28.276 1.00 13.79 435 TYR A O 1
ATOM 1693 N N . TYR A 1 110 ? 5.907 -11.699 -27.134 1.00 12.53 436 TYR A N 1
ATOM 1694 C CA . TYR A 1 110 ? 5.080 -11.991 -28.308 1.00 13.13 436 TYR A CA 1
ATOM 1695 C C . TYR A 1 110 ? 4.007 -10.928 -28.475 1.00 12.43 436 TYR A C 1
ATOM 1696 O O . TYR A 1 110 ? 2.955 -10.992 -27.817 1.00 13.99 436 TYR A O 1
ATOM 1714 N N . PRO A 1 111 ? 4.220 -9.940 -29.345 1.00 14.65 437 PRO A N 1
ATOM 1715 C CA . PRO A 1 111 ? 3.182 -8.931 -29.585 1.00 16.23 437 PRO A CA 1
ATOM 1716 C C . PRO A 1 111 ? 1.828 -9.498 -29.986 1.00 17.02 437 PRO A C 1
ATOM 1717 O O . PRO A 1 111 ? 0.806 -8.837 -29.783 1.00 19.05 437 PRO A O 1
ATOM 1728 N N . THR A 1 112 ? 1.810 -10.713 -30.538 1.00 15.12 438 THR A N 1
ATOM 1729 C CA . THR A 1 112 ? 0.565 -11.332 -30.969 1.00 16.37 438 THR A CA 1
ATOM 1730 C C . THR A 1 112 ? -0.160 -12.096 -29.864 1.00 15.18 438 THR A C 1
ATOM 1731 O O . THR A 1 112 ? -1.312 -12.496 -30.068 1.00 16.41 438 THR A O 1
ATOM 1742 N N . ASN A 1 113 ? 0.482 -12.334 -28.723 1.00 13.62 439 ASN A N 1
ATOM 1743 C CA . ASN A 1 113 ? -0.056 -13.207 -27.694 1.00 11.88 439 ASN A CA 1
ATOM 1744 C C . ASN A 1 113 ? -0.462 -12.397 -26.471 1.00 11.88 439 ASN A C 1
ATOM 1745 O O . ASN A 1 113 ? 0.176 -11.401 -26.132 1.00 12.82 439 ASN A O 1
ATOM 1756 N N . GLN A 1 114 ? -1.509 -12.864 -25.788 1.00 11.04 440 GLN A N 1
ATOM 1757 C CA . GLN A 1 114 ? -2.043 -12.141 -24.646 1.00 10.19 440 GLN A CA 1
ATOM 1758 C C . GLN A 1 114 ? -1.197 -12.309 -23.393 1.00 10.14 440 GLN A C 1
ATOM 1759 O O . GLN A 1 114 ? -0.728 -13.407 -23.070 1.00 10.41 440 GLN A O 1
ATOM 1773 N N . GLU A 1 115 ? -1.054 -11.210 -22.665 1.00 10.02 441 GLU A N 1
ATOM 1774 C CA . GLU A 1 115 ? -0.458 -11.241 -21.339 1.00 9.52 441 GLU A CA 1
ATOM 1775 C C . GLU A 1 115 ? -1.293 -12.091 -20.387 1.00 9.50 441 GLU A C 1
ATOM 1776 O O . GLU A 1 115 ? -2.524 -12.101 -20.449 1.00 10.71 441 GLU A O 1
ATOM 1788 N N . PHE A 1 116 ? -0.610 -12.825 -19.509 1.00 9.35 442 PHE A N 1
ATOM 1789 C CA . PHE A 1 116 ? -1.218 -13.499 -18.369 1.00 9.05 442 PHE A CA 1
ATOM 1790 C C . PHE A 1 116 ? -0.748 -12.801 -17.097 1.00 8.46 442 PHE A C 1
ATOM 1791 O O . PHE A 1 116 ? 0.443 -12.508 -16.945 1.00 9.71 442 PHE A O 1
ATOM 1808 N N . THR A 1 117 ? -1.675 -12.547 -16.181 1.00 9.36 443 THR A N 1
ATOM 1809 C CA . THR A 1 117 ? -1.361 -11.836 -14.936 1.00 9.72 443 THR A CA 1
ATOM 1810 C C . THR A 1 117 ? -2.296 -12.370 -13.857 1.00 9.09 443 THR A C 1
ATOM 1811 O O . THR A 1 117 ? -2.945 -13.408 -14.040 1.00 8.94 443 THR A O 1
ATOM 1822 N N . THR A 1 118 ? -2.372 -11.674 -12.732 1.00 9.82 444 THR A N 1
ATOM 1823 C CA . THR A 1 118 ? -3.352 -12.028 -11.717 1.00 9.56 444 THR A CA 1
ATOM 1824 C C . THR A 1 118 ? -4.033 -10.760 -11.213 1.00 10.97 444 THR A C 1
ATOM 1825 O O . THR A 1 118 ? -3.515 -9.647 -11.355 1.00 11.72 444 THR A O 1
ATOM 1836 N N . VAL A 1 119 ? -5.202 -10.939 -10.594 1.00 9.72 445 VAL A N 1
ATOM 1837 C CA . VAL A 1 119 ? -5.992 -9.828 -10.072 1.00 10.05 445 VAL A CA 1
ATOM 1838 C C . VAL A 1 119 ? -6.548 -10.170 -8.691 1.00 10.12 445 VAL A C 1
ATOM 1839 O O . VAL A 1 119 ? -6.492 -11.308 -8.233 1.00 10.33 445 VAL A O 1
ATOM 1852 N N . SER A 1 120 ? -7.087 -9.148 -8.027 1.00 11.40 446 SER A N 1
ATOM 1853 C CA . SER A 1 120 ? -7.610 -9.314 -6.690 1.00 11.46 446 SER A CA 1
ATOM 1854 C C . SER A 1 120 ? -8.954 -10.041 -6.708 1.00 11.78 446 SER A C 1
ATOM 1855 O O . SER A 1 120 ? -9.636 -10.151 -7.737 1.00 11.78 446 SER A O 1
ATOM 1863 N N . PHE A 1 121 ? -9.360 -10.494 -5.521 1.00 11.83 447 PHE A N 1
ATOM 1864 C CA . PHE A 1 121 ? -10.692 -11.068 -5.351 1.00 13.05 447 PHE A CA 1
ATOM 1865 C C . PHE A 1 121 ? -11.776 -10.123 -5.857 1.00 14.00 447 PHE A C 1
ATOM 1866 O O . PHE A 1 121 ? -12.685 -10.532 -6.590 1.00 15.05 447 PHE A O 1
ATOM 1883 N N . ASN A 1 122 ? -11.694 -8.850 -5.476 1.00 14.29 448 ASN A N 1
ATOM 1884 C CA A ASN A 1 122 ? -12.734 -7.902 -5.865 0.57 15.22 448 ASN A CA 1
ATOM 1885 C CA B ASN A 1 122 ? -12.723 -7.895 -5.861 0.43 15.89 448 ASN A CA 1
ATOM 1886 C C . ASN A 1 122 ? -12.798 -7.741 -7.380 1.00 15.76 448 ASN A C 1
ATOM 1887 O O . ASN A 1 122 ? -13.886 -7.577 -7.944 1.00 17.12 448 ASN A O 1
ATOM 1906 N N . GLU A 1 123 ? -11.654 -7.804 -8.059 1.00 14.47 449 GLU A N 1
ATOM 1907 C CA . GLU A 1 123 ? -11.669 -7.748 -9.519 1.00 13.52 449 GLU A CA 1
ATOM 1908 C C . GLU A 1 123 ? -12.201 -9.044 -10.126 1.00 11.94 449 GLU A C 1
ATOM 1909 O O . GLU A 1 123 ? -12.983 -9.013 -11.087 1.00 13.15 449 GLU A O 1
ATOM 1921 N N . ALA A 1 124 ? -11.796 -10.189 -9.570 1.00 12.67 450 ALA A N 1
ATOM 1922 C CA . ALA A 1 124 ? -12.138 -11.484 -10.145 1.00 12.03 450 ALA A CA 1
ATOM 1923 C C . ALA A 1 124 ? -13.620 -11.811 -10.017 1.00 11.89 450 ALA A C 1
ATOM 1924 O O . ALA A 1 124 ? -14.161 -12.564 -10.837 1.00 13.29 450 ALA A O 1
ATOM 1931 N N . TYR A 1 125 ? -14.281 -11.301 -8.981 1.00 13.17 451 TYR A N 1
ATOM 1932 C CA . TYR A 1 125 ? -15.710 -11.495 -8.791 1.00 14.42 451 TYR A CA 1
ATOM 1933 C C . TYR A 1 125 ? -16.488 -10.228 -9.093 1.00 15.97 451 TYR A C 1
ATOM 1934 O O . TYR A 1 125 ? -17.676 -10.146 -8.771 1.00 19.82 451 TYR A O 1
ATOM 1952 N N . GLY A 1 126 ? -15.834 -9.242 -9.695 1.00 14.91 452 GLY A N 1
ATOM 1953 C CA . GLY A 1 126 ? -16.452 -7.991 -10.065 1.00 15.75 452 GLY A CA 1
ATOM 1954 C C . GLY A 1 126 ? -16.264 -7.691 -11.533 1.00 15.68 452 GLY A C 1
ATOM 1955 O O . GLY A 1 126 ? -16.562 -8.530 -12.391 1.00 17.27 452 GLY A O 1
ATOM 1959 N N . ASP A 1 127 ? -15.735 -6.506 -11.829 1.00 16.54 453 ASP A N 1
ATOM 1960 C CA . ASP A 1 127 ? -15.753 -6.005 -13.195 1.00 18.76 453 ASP A CA 1
ATOM 1961 C C . ASP A 1 127 ? -14.833 -6.774 -14.139 1.00 18.40 453 ASP A C 1
ATOM 1962 O O . ASP A 1 127 ? -15.020 -6.682 -15.356 1.00 20.76 453 ASP A O 1
ATOM 1971 N N . ARG A 1 128 ? -13.841 -7.499 -13.627 1.00 15.60 454 ARG A N 1
ATOM 1972 C CA . ARG A 1 128 ? -12.937 -8.259 -14.482 1.00 13.80 454 ARG A CA 1
ATOM 1973 C C . ARG A 1 128 ? -13.230 -9.751 -14.469 1.00 12.76 454 ARG A C 1
ATOM 1974 O O . ARG A 1 128 ? -12.410 -10.540 -14.944 1.00 13.54 454 ARG A O 1
ATOM 1995 N N . ALA A 1 129 ? -14.396 -10.149 -13.969 1.00 13.71 455 ALA A N 1
ATOM 1996 C CA . ALA A 1 129 ? -14.663 -11.563 -13.757 1.00 12.89 455 ALA A CA 1
ATOM 1997 C C . ALA A 1 129 ? -14.503 -12.377 -15.036 1.00 11.63 455 ALA A C 1
ATOM 1998 O O . ALA A 1 129 ? -13.919 -13.467 -15.007 1.00 12.33 455 ALA A O 1
ATOM 2005 N N . ALA A 1 130 ? -15.059 -11.897 -16.153 1.00 12.97 456 ALA A N 1
ATOM 2006 C CA . ALA A 1 130 ? -15.047 -12.696 -17.378 1.00 13.81 456 ALA A CA 1
ATOM 2007 C C . ALA A 1 130 ? -13.625 -13.061 -17.791 1.00 11.89 456 ALA A C 1
ATOM 2008 O O . ALA A 1 130 ? -13.393 -14.145 -18.338 1.00 12.35 456 ALA A O 1
ATOM 2015 N N . ASP A 1 131 ? -12.667 -12.174 -17.533 1.00 11.32 457 ASP A N 1
ATOM 2016 C CA . ASP A 1 131 ? -11.294 -12.382 -17.945 1.00 10.83 457 ASP A CA 1
ATOM 2017 C C . ASP A 1 131 ? -10.558 -13.354 -17.036 1.00 10.62 457 ASP A C 1
ATOM 2018 O O . ASP A 1 131 ? -9.418 -13.710 -17.350 1.00 10.68 457 ASP A O 1
ATOM 2027 N N . THR A 1 132 ? -11.168 -13.776 -15.917 1.00 10.49 458 THR A N 1
ATOM 2028 C CA . THR A 1 132 ? -10.571 -14.760 -15.022 1.00 9.64 458 THR A CA 1
ATOM 2029 C C . THR A 1 132 ? -11.050 -16.182 -15.285 1.00 9.18 458 THR A C 1
ATOM 2030 O O . THR A 1 132 ? -10.642 -17.096 -14.559 1.00 10.06 458 THR A O 1
ATOM 2041 N N . LEU A 1 133 ? -11.897 -16.401 -16.294 1.00 9.26 459 LEU A N 1
ATOM 2042 C CA . LEU A 1 133 ? -12.468 -17.715 -16.553 1.00 10.12 459 LEU A CA 1
ATOM 2043 C C . LEU A 1 133 ? -11.686 -18.449 -17.638 1.00 9.77 459 LEU A C 1
ATOM 2044 O O . LEU A 1 133 ? -11.452 -17.905 -18.727 1.00 11.31 459 LEU A O 1
ATOM 2060 N N . PHE A 1 134 ? -11.329 -19.697 -17.345 1.00 9.38 460 PHE A N 1
ATOM 2061 C CA . PHE A 1 134 ? -10.554 -20.534 -18.243 1.00 9.25 460 PHE A CA 1
ATOM 2062 C C . PHE A 1 134 ? -11.234 -21.884 -18.385 1.00 10.53 460 PHE A C 1
ATOM 2063 O O . PHE A 1 134 ? -11.693 -22.469 -17.401 1.00 11.54 460 PHE A O 1
ATOM 2080 N N . GLU A 1 135 ? -11.260 -22.389 -19.611 1.00 10.60 461 GLU A N 1
ATOM 2081 C CA . GLU A 1 135 ? -11.806 -23.705 -19.876 1.00 10.90 461 GLU A CA 1
ATOM 2082 C C . GLU A 1 135 ? -10.723 -24.768 -19.771 1.00 10.34 461 GLU A C 1
ATOM 2083 O O . GLU A 1 135 ? -9.670 -24.651 -20.399 1.00 11.00 461 GLU A O 1
ATOM 2095 N N . VAL A 1 136 ? -11.012 -25.828 -19.025 1.00 9.25 462 VAL A N 1
ATOM 2096 C CA . VAL A 1 136 ? -10.118 -26.977 -18.907 1.00 9.05 462 VAL A CA 1
ATOM 2097 C C . VAL A 1 136 ? -10.495 -27.944 -20.026 1.00 9.96 462 VAL A C 1
ATOM 2098 O O . VAL A 1 136 ? -11.483 -28.668 -19.925 1.00 12.76 462 VAL A O 1
ATOM 2111 N N . ARG A 1 137 ? -9.710 -27.962 -21.099 1.00 10.31 463 ARG A N 1
ATOM 2112 C CA . ARG A 1 137 ? -10.025 -28.780 -22.266 1.00 10.57 463 ARG A CA 1
ATOM 2113 C C . ARG A 1 137 ? -9.112 -29.998 -22.252 1.00 10.76 463 ARG A C 1
ATOM 2114 O O . ARG A 1 137 ? -7.930 -29.908 -22.600 1.00 10.81 463 ARG A O 1
ATOM 2135 N N . ILE A 1 138 ? -9.661 -31.143 -21.850 1.00 10.26 464 ILE A N 1
ATOM 2136 C CA . ILE A 1 138 ? -8.850 -32.346 -21.712 1.00 11.14 464 ILE A CA 1
ATOM 2137 C C . ILE A 1 138 ? -8.536 -32.899 -23.097 1.00 11.87 464 ILE A C 1
ATOM 2138 O O . ILE A 1 138 ? -9.427 -33.031 -23.949 1.00 11.86 464 ILE A O 1
ATOM 2154 N N . GLU A 1 139 ? -7.266 -33.222 -23.331 1.00 12.17 465 GLU A N 1
ATOM 2155 C CA . GLU A 1 139 ? -6.883 -33.878 -24.572 1.00 13.27 465 GLU A CA 1
ATOM 2156 C C . GLU A 1 139 ? -7.658 -35.181 -24.718 1.00 12.71 465 GLU A C 1
ATOM 2157 O O . GLU A 1 139 ? -7.683 -36.008 -23.803 1.00 13.81 465 GLU A O 1
ATOM 2169 N N . HIS A 1 140 ? -8.294 -35.360 -25.876 1.00 13.54 466 HIS A N 1
ATOM 2170 C CA . HIS A 1 140 ? -9.141 -36.516 -26.161 1.00 15.35 466 HIS A CA 1
ATOM 2171 C C . HIS A 1 140 ? -10.322 -36.640 -25.204 1.00 14.00 466 HIS A C 1
ATOM 2172 O O . HIS A 1 140 ? -10.893 -37.730 -25.054 1.00 16.06 466 HIS A O 1
ATOM 2186 N N . GLY A 1 141 ? -10.718 -35.533 -24.589 1.00 13.90 467 GLY A N 1
ATOM 2187 C CA . GLY A 1 141 ? -11.772 -35.582 -23.600 1.00 13.86 467 GLY A CA 1
ATOM 2188 C C . GLY A 1 141 ? -13.126 -35.896 -24.205 1.00 12.71 467 GLY A C 1
ATOM 2189 O O . GLY A 1 141 ? -13.426 -35.579 -25.359 1.00 14.31 467 GLY A O 1
ATOM 2193 N N . LYS A 1 142 ? -13.968 -36.506 -23.393 1.00 13.37 468 LYS A N 1
ATOM 2194 C CA . LYS A 1 142 ? -15.343 -36.775 -23.761 1.00 14.24 468 LYS A CA 1
ATOM 2195 C C . LYS A 1 142 ? -16.281 -36.053 -22.808 1.00 12.57 468 LYS A C 1
ATOM 2196 O O . LYS A 1 142 ? -15.899 -35.709 -21.681 1.00 12.37 468 LYS A O 1
ATOM 2215 N N . PRO A 1 143 ? -17.520 -35.804 -23.229 1.00 12.10 469 PRO A N 1
ATOM 2216 C CA . PRO A 1 143 ? -18.442 -35.065 -22.364 1.00 12.52 469 PRO A CA 1
ATOM 2217 C C . PRO A 1 143 ? -18.604 -35.762 -21.027 1.00 13.26 469 PRO A C 1
ATOM 2218 O O . PRO A 1 143 ? -18.802 -36.980 -20.956 1.00 13.37 469 PRO A O 1
ATOM 2229 N N . GLY A 1 144 ? -18.510 -34.967 -19.964 1.00 14.55 470 GLY A N 1
ATOM 2230 C CA . GLY A 1 144 ? -18.649 -35.443 -18.607 1.00 16.16 470 GLY A CA 1
ATOM 2231 C C . GLY A 1 144 ? -17.417 -36.083 -18.025 1.00 15.84 470 GLY A C 1
ATOM 2232 O O . GLY A 1 144 ? -17.442 -36.478 -16.854 1.00 17.48 470 GLY A O 1
ATOM 2236 N N . GLN A 1 145 ? -16.343 -36.198 -18.791 1.00 13.96 471 GLN A N 1
ATOM 2237 C CA . GLN A 1 145 ? -15.150 -36.852 -18.282 1.00 13.24 471 GLN A CA 1
ATOM 2238 C C . GLN A 1 145 ? -14.548 -36.073 -17.117 1.00 13.07 471 GLN A C 1
ATOM 2239 O O . GLN A 1 145 ? -14.385 -34.850 -17.171 1.00 13.04 471 GLN A O 1
ATOM 2253 N N . GLU A 1 146 ? -14.186 -36.804 -16.067 1.00 12.65 472 GLU A N 1
ATOM 2254 C CA . GLU A 1 146 ? -13.566 -36.189 -14.902 1.00 12.38 472 GLU A CA 1
ATOM 2255 C C . GLU A 1 146 ? -12.123 -35.789 -15.188 1.00 11.25 472 GLU A C 1
ATOM 2256 O O . GLU A 1 146 ? -11.359 -36.527 -15.816 1.00 12.65 472 GLU A O 1
ATOM 2268 N N . PHE A 1 147 ? -11.757 -34.603 -14.707 1.00 11.27 473 PHE A N 1
ATOM 2269 C CA . PHE A 1 147 ? -10.402 -34.076 -14.800 1.00 10.59 473 PHE A CA 1
ATOM 2270 C C . PHE A 1 147 ? -9.572 -34.728 -13.709 1.00 10.70 473 PHE A C 1
ATOM 2271 O O . PHE A 1 147 ? -9.921 -34.629 -12.528 1.00 12.53 473 PHE A O 1
ATOM 2288 N N . LYS A 1 148 ? -8.480 -35.388 -14.095 1.00 11.22 474 LYS A N 1
ATOM 2289 C CA . LYS A 1 148 ? -7.655 -36.141 -13.163 1.00 11.68 474 LYS A CA 1
ATOM 2290 C C . LYS A 1 148 ? -6.212 -35.651 -13.158 1.00 11.36 474 LYS A C 1
ATOM 2291 O O . LYS A 1 148 ? -5.655 -35.285 -14.197 1.00 12.13 474 LYS A O 1
ATOM 2310 N N . SER A 1 149 ? -5.602 -35.666 -11.981 1.00 11.25 475 SER A N 1
ATOM 2311 C CA . SER A 1 149 ? -4.166 -35.466 -11.918 1.00 11.05 475 SER A CA 1
ATOM 2312 C C . SER A 1 149 ? -3.458 -36.531 -12.744 1.00 11.69 475 SER A C 1
ATOM 2313 O O . SER A 1 149 ? -3.955 -37.646 -12.921 1.00 12.95 475 SER A O 1
ATOM 2321 N N . ILE A 1 150 ? -2.311 -36.136 -13.301 1.00 12.94 476 ILE A N 1
ATOM 2322 C CA . ILE A 1 150 ? -1.405 -36.982 -14.066 1.00 13.64 476 ILE A CA 1
ATOM 2323 C C . ILE A 1 150 ? -1.964 -37.386 -15.428 1.00 14.39 476 ILE A C 1
ATOM 2324 O O . ILE A 1 150 ? -1.332 -37.136 -16.462 1.00 15.87 476 ILE A O 1
ATOM 2340 N N . SER A 1 151 ? -3.135 -38.025 -15.459 1.00 14.37 477 SER A N 1
ATOM 2341 C CA . SER A 1 151 ? -3.567 -38.622 -16.719 1.00 15.06 477 SER A CA 1
ATOM 2342 C C . SER A 1 151 ? -4.305 -37.653 -17.638 1.00 13.81 477 SER A C 1
ATOM 2343 O O . SER A 1 151 ? -4.362 -37.908 -18.847 1.00 15.68 477 SER A O 1
ATOM 2351 N N . SER A 1 152 ? -4.894 -36.577 -17.115 1.00 11.83 478 SER A N 1
ATOM 2352 C CA . SER A 1 152 ? -5.610 -35.632 -17.970 1.00 11.82 478 SER A CA 1
ATOM 2353 C C . SER A 1 152 ? -4.656 -34.567 -18.497 1.00 11.61 478 SER A C 1
ATOM 2354 O O . SER A 1 152 ? -4.483 -33.505 -17.895 1.00 14.55 478 SER A O 1
ATOM 2362 N N . HIS A 1 153 ? -4.018 -34.839 -19.627 1.00 11.85 479 HIS A N 1
ATOM 2363 C CA . HIS A 1 153 ? -3.315 -33.772 -20.326 1.00 11.66 479 HIS A CA 1
ATOM 2364 C C . HIS A 1 153 ? -4.379 -32.811 -20.826 1.00 11.25 479 HIS A C 1
ATOM 2365 O O . HIS A 1 153 ? -5.465 -33.235 -21.233 1.00 13.29 479 HIS A O 1
ATOM 2379 N N . PHE A 1 154 ? -4.101 -31.514 -20.750 1.00 10.28 480 PHE A N 1
ATOM 2380 C CA . PHE A 1 154 ? -5.139 -30.546 -21.053 1.00 9.48 480 PHE A CA 1
ATOM 2381 C C . PHE A 1 154 ? -4.555 -29.261 -21.617 1.00 8.73 480 PHE A C 1
ATOM 2382 O O . PHE A 1 154 ? -3.366 -28.973 -21.471 1.00 10.18 480 PHE A O 1
ATOM 2399 N N . LYS A 1 155 ? -5.420 -28.496 -22.278 1.00 10.31 481 LYS A N 1
ATOM 2400 C CA . LYS A 1 155 ? -5.135 -27.127 -22.682 1.00 10.06 481 LYS A CA 1
ATOM 2401 C C . LYS A 1 155 ? -6.053 -26.219 -21.876 1.00 9.39 481 LYS A C 1
ATOM 2402 O O . LYS A 1 155 ? -7.204 -26.572 -21.601 1.00 10.53 481 LYS A O 1
ATOM 2421 N N . LEU A 1 156 ? -5.532 -25.071 -21.458 1.00 9.29 482 LEU A N 1
ATOM 2422 C CA . LEU A 1 156 ? -6.265 -24.118 -20.631 1.00 9.39 482 LEU A CA 1
ATOM 2423 C C . LEU A 1 156 ? -6.620 -22.933 -21.516 1.00 8.54 482 LEU A C 1
ATOM 2424 O O . LEU A 1 156 ? -5.734 -22.183 -21.923 1.00 9.31 482 LEU A O 1
ATOM 2440 N N . ILE A 1 157 ? -7.902 -22.797 -21.849 1.00 9.97 483 ILE A N 1
ATOM 2441 C CA . ILE A 1 157 ? -8.367 -21.879 -22.881 1.00 9.76 483 ILE A CA 1
ATOM 2442 C C . ILE A 1 157 ? -9.047 -20.692 -22.213 1.00 9.42 483 ILE A C 1
ATOM 2443 O O . ILE A 1 157 ? -10.039 -20.849 -21.491 1.00 11.09 483 ILE A O 1
ATOM 2459 N N . HIS A 1 158 ? -8.517 -19.504 -22.458 1.00 9.81 484 HIS A N 1
ATOM 2460 C CA . HIS A 1 158 ? -9.120 -18.295 -21.916 1.00 10.09 484 HIS A CA 1
ATOM 2461 C C . HIS A 1 158 ? -10.508 -18.098 -22.500 1.00 10.25 484 HIS A C 1
ATOM 2462 O O . HIS A 1 158 ? -10.685 -18.069 -23.718 1.00 12.05 484 HIS A O 1
ATOM 2476 N N . ASN A 1 159 ? -11.491 -17.929 -21.638 1.00 11.44 485 ASN A N 1
ATOM 2477 C CA . ASN A 1 159 ? -12.849 -18.019 -22.163 1.00 11.81 485 ASN A CA 1
ATOM 2478 C C . ASN A 1 159 ? -13.235 -16.856 -23.076 1.00 12.38 485 ASN A C 1
ATOM 2479 O O . ASN A 1 159 ? -13.893 -17.082 -24.104 1.00 14.58 485 ASN A O 1
ATOM 2490 N N . PRO A 1 160 ? -12.881 -15.610 -22.755 1.00 12.93 486 PRO A N 1
ATOM 2491 C CA . PRO A 1 160 ? -13.279 -14.517 -23.663 1.00 13.17 486 PRO A CA 1
ATOM 2492 C C . PRO A 1 160 ? -12.644 -14.586 -25.041 1.00 12.93 486 PRO A C 1
ATOM 2493 O O . PRO A 1 160 ? -13.301 -14.274 -26.042 1.00 15.48 486 PRO A O 1
ATOM 2504 N N . SER A 1 161 ? -11.370 -14.961 -25.112 1.00 12.68 487 SER A N 1
ATOM 2505 C CA . SER A 1 161 ? -10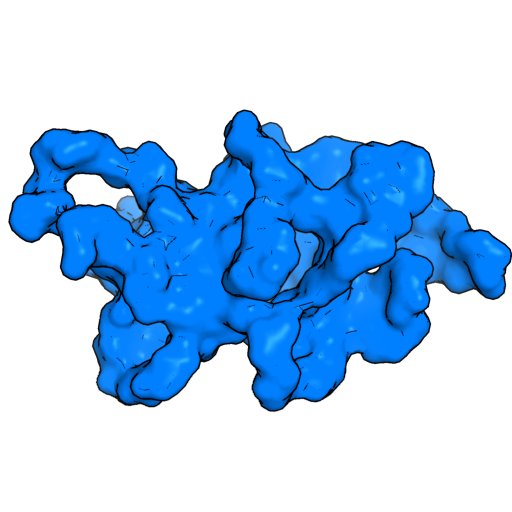.562 -14.787 -26.308 1.00 13.03 487 SER A CA 1
ATOM 2506 C C . SER A 1 161 ? -10.248 -16.084 -27.026 1.00 13.01 487 SER A C 1
ATOM 2507 O O . SER A 1 161 ? -9.831 -16.041 -28.188 1.00 14.87 487 SER A O 1
ATOM 2515 N N . LYS A 1 162 ? -10.378 -17.216 -26.345 1.00 12.66 488 LYS A N 1
ATOM 2516 C CA . LYS A 1 162 ? -10.018 -18.538 -26.838 1.00 13.08 488 LYS A CA 1
ATOM 2517 C C . LYS A 1 162 ? -8.517 -18.711 -27.063 1.00 12.64 488 LYS A C 1
ATOM 2518 O O . LYS A 1 162 ? -8.109 -19.639 -27.767 1.00 14.95 488 LYS A O 1
ATOM 2537 N N . VAL A 1 163 ? -7.665 -17.881 -26.431 1.00 11.19 489 VAL A N 1
ATOM 2538 C CA . VAL A 1 163 ? -6.230 -18.149 -26.460 1.00 10.86 489 VAL A CA 1
ATOM 2539 C C . VAL A 1 163 ? -5.923 -19.309 -25.522 1.00 10.79 489 VAL A C 1
ATOM 2540 O O . VAL A 1 163 ? -6.606 -19.520 -24.516 1.00 11.45 489 VAL A O 1
ATOM 2553 N N . ALA A 1 164 ? -4.873 -20.053 -25.839 1.00 10.31 490 ALA A N 1
ATOM 2554 C CA . ALA A 1 164 ? -4.411 -21.154 -25.011 1.00 9.93 490 ALA A CA 1
ATOM 2555 C C . ALA A 1 164 ? -3.208 -20.731 -24.180 1.00 9.38 490 ALA A C 1
ATOM 2556 O O . ALA A 1 164 ? -2.279 -20.100 -24.689 1.00 10.27 490 ALA A O 1
ATOM 2563 N N . MET A 1 165 ? -3.213 -21.105 -22.901 1.00 9.51 491 MET A N 1
ATOM 2564 C CA . MET A 1 165 ? -2.073 -20.802 -22.044 1.00 8.94 491 MET A CA 1
ATOM 2565 C C . MET A 1 165 ? -0.857 -21.548 -22.567 1.00 9.81 491 MET A C 1
ATOM 2566 O O . MET A 1 165 ? -0.903 -22.770 -22.760 1.00 10.02 491 MET A O 1
ATOM 2580 N N . TRP A 1 166 ? 0.237 -20.811 -22.780 1.00 9.90 492 TRP A N 1
ATOM 2581 C CA . TRP A 1 166 ? 1.394 -21.310 -23.510 1.00 10.14 492 TRP A CA 1
ATOM 2582 C C . TRP A 1 166 ? 2.674 -20.863 -22.816 1.00 10.42 492 TRP A C 1
ATOM 2583 O O . TRP A 1 166 ? 2.708 -19.864 -22.102 1.00 9.97 492 TRP A O 1
ATOM 2604 N N . THR A 1 167 ? 3.741 -21.626 -23.038 1.00 9.95 493 THR A N 1
ATOM 2605 C CA . THR A 1 167 ? 5.072 -21.231 -22.599 1.00 9.62 493 THR A CA 1
ATOM 2606 C C . THR A 1 167 ? 6.073 -21.773 -23.607 1.00 11.38 493 THR A C 1
ATOM 2607 O O . THR A 1 167 ? 5.719 -22.495 -24.547 1.00 11.61 493 THR A O 1
ATOM 2618 N N . HIS A 1 168 ? 7.327 -21.399 -23.406 1.00 11.52 494 HIS A N 1
ATOM 2619 C CA . HIS A 1 168 ? 8.411 -21.718 -24.323 1.00 11.26 494 HIS A CA 1
ATOM 2620 C C . HIS A 1 168 ? 9.714 -21.564 -23.559 1.00 11.43 494 HIS A C 1
ATOM 2621 O O . HIS A 1 168 ? 9.731 -20.993 -22.457 1.00 11.60 494 HIS A O 1
ATOM 2636 N N . PRO A 1 169 ? 10.822 -22.039 -24.111 1.00 13.20 495 PRO A N 1
ATOM 2637 C CA . PRO A 1 169 ? 12.050 -22.115 -23.305 1.00 13.50 495 PRO A CA 1
ATOM 2638 C C . PRO A 1 169 ? 12.847 -20.836 -23.074 1.00 13.87 495 PRO A C 1
ATOM 2639 O O . PRO A 1 169 ? 13.549 -20.758 -22.063 1.00 17.80 495 PRO A O 1
ATOM 2650 N N . THR A 1 170 ? 12.833 -19.865 -23.975 1.00 12.33 496 THR A N 1
ATOM 2651 C CA . THR A 1 170 ? 13.756 -18.729 -23.820 1.00 11.89 496 THR A CA 1
ATOM 2652 C C . THR A 1 170 ? 13.381 -17.928 -22.586 1.00 12.43 496 THR A C 1
ATOM 2653 O O . THR A 1 170 ? 12.264 -17.401 -22.520 1.00 13.36 496 THR A O 1
ATOM 2664 N N . PRO A 1 171 ? 14.264 -17.800 -21.600 1.00 13.78 497 PRO A N 1
ATOM 2665 C CA . PRO A 1 171 ? 13.864 -17.147 -20.352 1.00 15.04 497 PRO A CA 1
ATOM 2666 C C . PRO A 1 171 ? 13.535 -15.674 -20.525 1.00 13.53 497 PRO A C 1
ATOM 2667 O O . PRO A 1 171 ? 14.065 -14.988 -21.407 1.00 13.61 497 PRO A O 1
ATOM 2678 N N . LEU A 1 172 ? 12.656 -15.196 -19.630 1.00 13.64 498 LEU A N 1
ATOM 2679 C CA . LEU A 1 172 ? 12.439 -13.776 -19.459 1.00 11.95 498 LEU A CA 1
ATOM 2680 C C . LEU A 1 172 ? 13.731 -13.091 -19.021 1.00 12.82 498 LEU A C 1
ATOM 2681 O O . LEU A 1 172 ? 14.687 -13.736 -18.583 1.00 13.27 498 LEU A O 1
ATOM 2697 N N . PRO A 1 173 ? 13.771 -11.764 -19.121 1.00 13.08 499 PRO A N 1
ATOM 2698 C CA . PRO A 1 173 ? 14.920 -11.023 -18.583 1.00 13.49 499 PRO A CA 1
ATOM 2699 C C . PRO A 1 173 ? 15.024 -11.092 -17.063 1.00 14.13 499 PRO A C 1
ATOM 2700 O O . PRO A 1 173 ? 14.200 -11.724 -16.386 1.00 13.47 499 PRO A O 1
ATOM 2711 N N . ASP A 1 174 ? 16.036 -10.412 -16.515 1.00 15.42 500 ASP A N 1
ATOM 2712 C CA . ASP A 1 174 ? 16.236 -10.415 -15.070 1.00 15.55 500 ASP A CA 1
ATOM 2713 C C . ASP A 1 174 ? 15.005 -9.914 -14.321 1.00 14.76 500 ASP A C 1
ATOM 2714 O O . ASP A 1 174 ? 14.743 -10.370 -13.201 1.00 15.41 500 ASP A O 1
ATOM 2723 N N . TRP A 1 175 ? 14.221 -8.997 -14.910 1.00 13.58 501 TRP A N 1
ATOM 2724 C CA . TRP A 1 175 ? 13.047 -8.495 -14.191 1.00 12.64 501 TRP A CA 1
ATOM 2725 C C . TRP A 1 175 ? 12.048 -9.616 -13.909 1.00 12.35 501 TRP A C 1
ATOM 2726 O O . TRP A 1 175 ? 11.255 -9.523 -12.962 1.00 13.01 501 TRP A O 1
ATOM 2747 N N . GLY A 1 176 ? 12.060 -10.672 -14.731 1.00 11.53 502 GLY A N 1
ATOM 2748 C CA . GLY A 1 176 ? 11.210 -11.830 -14.546 1.00 11.25 502 GLY A CA 1
ATOM 2749 C C . GLY A 1 176 ? 11.952 -13.024 -13.975 1.00 11.56 502 GLY A C 1
ATOM 2750 O O . GLY A 1 176 ? 11.518 -14.171 -14.123 1.00 13.10 502 GLY A O 1
ATOM 2754 N N . HIS A 1 177 ? 13.076 -12.754 -13.316 1.00 13.19 503 HIS A N 1
ATOM 2755 C CA . HIS A 1 177 ? 13.837 -13.764 -12.589 1.00 14.04 503 HIS A CA 1
ATOM 2756 C C . HIS A 1 177 ? 14.379 -14.844 -13.522 1.00 13.71 503 HIS A C 1
ATOM 2757 O O . HIS A 1 177 ? 14.688 -15.949 -13.076 1.00 13.29 503 HIS A O 1
ATOM 2771 N N . ARG A 1 178 ? 14.493 -14.540 -14.814 1.00 12.51 504 ARG A N 1
ATOM 2772 C CA A ARG A 1 178 ? 14.936 -15.514 -15.814 0.50 12.39 504 ARG A CA 1
ATOM 2773 C CA B ARG A 1 178 ? 14.935 -15.512 -15.816 0.50 12.32 504 ARG A CA 1
ATOM 2774 C C . ARG A 1 178 ? 14.062 -16.770 -15.817 1.00 11.11 504 ARG A C 1
ATOM 2775 O O . ARG A 1 178 ? 14.525 -17.864 -16.145 1.00 13.21 504 ARG A O 1
ATOM 2814 N N . GLN A 1 179 ? 12.784 -16.621 -15.466 1.00 11.21 505 GLN A N 1
ATOM 2815 C CA . GLN A 1 179 ? 11.801 -17.692 -15.537 1.00 10.59 505 GLN A CA 1
ATOM 2816 C C . GLN A 1 179 ? 11.167 -17.688 -16.929 1.00 10.94 505 GLN A C 1
ATOM 2817 O O . GLN A 1 179 ? 11.440 -16.816 -17.753 1.00 12.95 505 GLN A O 1
ATOM 2831 N N . GLN A 1 180 ? 10.354 -18.701 -17.216 1.00 9.50 506 GLN A N 1
ATOM 2832 C CA . GLN A 1 180 ? 9.711 -18.761 -18.524 1.00 9.56 506 GLN A CA 1
ATOM 2833 C C . GLN A 1 180 ? 8.517 -17.815 -18.587 1.00 10.02 506 GLN A C 1
ATOM 2834 O O . GLN A 1 180 ? 7.809 -17.606 -17.601 1.00 10.19 506 GLN A O 1
ATOM 2848 N N . GLU A 1 181 ? 8.296 -17.263 -19.777 1.00 10.38 507 GLU A N 1
ATOM 2849 C CA . GLU A 1 181 ? 7.107 -16.474 -20.064 1.00 10.23 507 GLU A CA 1
ATOM 2850 C C . GLU A 1 181 ? 5.872 -17.367 -20.133 1.00 9.67 507 GLU A C 1
ATOM 2851 O O . GLU A 1 181 ? 5.934 -18.501 -20.624 1.00 11.40 507 GLU A O 1
ATOM 2863 N N . ILE A 1 182 ? 4.741 -16.848 -19.650 1.00 9.18 508 ILE A N 1
ATOM 2864 C CA . ILE A 1 182 ? 3.429 -17.462 -19.853 1.00 9.24 508 ILE A CA 1
ATOM 2865 C C . ILE A 1 182 ? 2.595 -16.471 -20.650 1.00 9.26 508 ILE A C 1
ATOM 2866 O O . ILE A 1 182 ? 2.485 -15.304 -20.257 1.00 10.31 508 ILE A O 1
ATOM 2882 N N . ASN A 1 183 ? 2.022 -16.912 -21.768 1.00 9.84 509 ASN A N 1
ATOM 2883 C CA . ASN A 1 183 ? 1.168 -16.010 -22.538 1.00 10.28 509 ASN A CA 1
ATOM 2884 C C . ASN A 1 183 ? 0.106 -16.810 -23.284 1.00 9.26 509 ASN A C 1
ATOM 2885 O O . ASN A 1 183 ? 0.042 -18.043 -23.198 1.00 10.07 509 ASN A O 1
ATOM 2896 N N . GLY A 1 184 ? -0.765 -16.079 -23.977 1.00 9.80 510 GLY A N 1
ATOM 2897 C CA . GLY A 1 184 ? -1.893 -16.678 -24.644 1.00 10.74 510 GLY A CA 1
ATOM 2898 C C . GLY A 1 184 ? -1.656 -16.859 -26.124 1.00 11.10 510 GLY A C 1
ATOM 2899 O O . GLY A 1 184 ? -1.573 -15.893 -26.879 1.00 13.38 510 GLY A O 1
ATOM 2903 N N . ASN A 1 185 ? -1.550 -18.120 -26.524 1.00 12.08 511 ASN A N 1
ATOM 2904 C CA . ASN A 1 185 ? -1.318 -18.507 -27.906 1.00 12.75 511 ASN A CA 1
ATOM 2905 C C . ASN A 1 185 ? -2.630 -18.453 -28.682 1.00 12.21 511 ASN A C 1
ATOM 2906 O O . ASN A 1 185 ? -3.636 -19.025 -28.254 1.00 13.66 511 ASN A O 1
ATOM 2917 N N . LYS A 1 186 ? -2.620 -17.774 -29.836 1.00 13.35 512 LYS A N 1
ATOM 2918 C CA . LYS A 1 186 ? -3.835 -17.692 -30.634 1.00 15.70 512 LYS A CA 1
ATOM 2919 C C . LYS A 1 186 ? -4.177 -19.024 -31.291 1.00 13.85 512 LYS A C 1
ATOM 2920 O O . LYS A 1 186 ? -5.345 -19.256 -31.619 1.00 18.48 512 LYS A O 1
ATOM 2939 N N . GLN A 1 187 ? -3.192 -19.883 -31.513 1.00 13.88 513 GLN A N 1
ATOM 2940 C CA . GLN A 1 187 ? -3.428 -21.201 -32.093 1.00 15.59 513 GLN A CA 1
ATOM 2941 C C . GLN A 1 187 ? -3.539 -22.210 -30.957 1.00 14.95 513 GLN A C 1
ATOM 2942 O O . GLN A 1 187 ? -2.666 -22.262 -30.080 1.00 15.58 513 GLN A O 1
ATOM 2956 N N . ILE A 1 188 ? -4.609 -23.005 -30.977 1.00 14.67 514 ILE A N 1
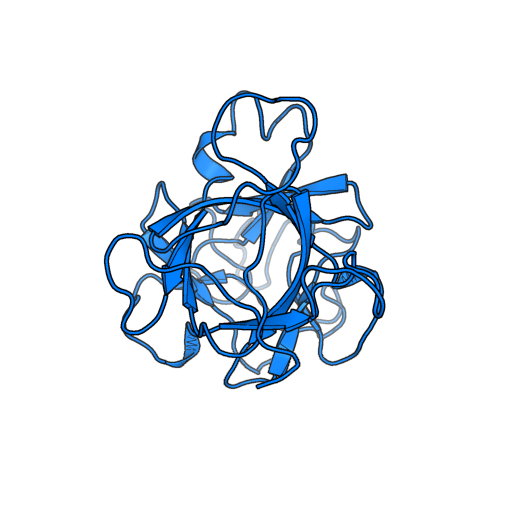ATOM 2957 C CA . ILE A 1 188 ? -4.833 -24.011 -29.942 1.00 14.21 514 ILE A CA 1
ATOM 2958 C C . ILE A 1 188 ? -4.193 -25.355 -30.290 1.00 14.67 514 ILE A C 1
ATOM 2959 O O . ILE A 1 188 ? -3.793 -26.100 -29.388 1.00 14.95 514 ILE A O 1
ATOM 2975 N N . ALA A 1 189 ? -4.074 -25.678 -31.576 1.00 16.42 515 ALA A N 1
ATOM 2976 C CA . ALA A 1 189 ? -3.628 -27.011 -31.963 1.00 17.29 515 ALA A CA 1
ATOM 2977 C C . ALA A 1 189 ? -2.254 -27.424 -31.441 1.00 16.56 515 ALA A C 1
ATOM 2978 O O . ALA A 1 189 ? -2.065 -28.630 -31.201 1.00 18.27 515 ALA A O 1
ATOM 2985 N N . PRO A 1 190 ? -1.274 -26.535 -31.271 1.00 16.33 516 PRO A N 1
ATOM 2986 C CA . PRO A 1 190 ? 0.077 -26.996 -30.924 1.00 16.22 516 PRO A CA 1
ATOM 2987 C C . PRO A 1 190 ? 0.168 -27.818 -29.647 1.00 14.87 516 PRO A C 1
ATOM 2988 O O . PRO A 1 190 ? -0.466 -27.520 -28.633 1.00 14.46 516 PRO A O 1
ATOM 2999 N N . SER A 1 191 ? 1.031 -28.832 -29.700 1.00 15.66 517 SER A N 1
ATOM 3000 C CA . SER A 1 191 ? 1.324 -29.657 -28.536 1.00 15.21 517 SER A CA 1
ATOM 3001 C C . SER A 1 191 ? 2.000 -28.873 -27.423 1.00 12.94 517 SER A C 1
ATOM 3002 O O . SER A 1 191 ? 1.964 -29.309 -26.265 0.99 13.39 517 SER A O 1
ATOM 3010 N N . SER A 1 192 ? 2.639 -27.748 -27.745 1.00 12.24 518 SER A N 1
ATOM 3011 C CA . SER A 1 192 ? 3.214 -26.895 -26.714 1.00 12.00 518 SER A CA 1
ATOM 3012 C C . SER A 1 192 ? 2.158 -26.186 -25.874 1.00 10.32 518 SER A C 1
ATOM 3013 O O . SER A 1 192 ? 2.524 -25.460 -24.945 1.00 11.44 518 SER A O 1
ATOM 3021 N N . ASN A 1 193 ? 0.873 -26.362 -26.174 1.00 10.12 519 ASN A N 1
ATOM 3022 C CA . ASN A 1 193 ? -0.177 -25.841 -25.313 1.00 10.75 519 ASN A CA 1
ATOM 3023 C C . ASN A 1 193 ? -0.598 -26.835 -24.234 1.00 10.43 519 ASN A C 1
ATOM 3024 O O . ASN A 1 193 ? -1.487 -26.518 -23.441 1.00 11.17 519 ASN A O 1
ATOM 3035 N N . VAL A 1 194 ? 0.026 -28.005 -24.160 1.00 10.11 520 VAL A N 1
ATOM 3036 C CA . VAL A 1 194 ? -0.432 -29.066 -23.267 1.00 10.88 520 VAL A CA 1
ATOM 3037 C C . VAL A 1 194 ? 0.222 -28.953 -21.893 1.00 10.86 520 VAL A C 1
ATOM 3038 O O . VAL A 1 194 ? 1.447 -28.826 -21.775 1.00 11.27 520 VAL A O 1
ATOM 3051 N N . TRP A 1 195 ? -0.615 -29.030 -20.857 1.00 9.64 521 TRP A N 1
ATOM 3052 C CA . TRP A 1 195 ? -0.254 -29.044 -19.450 1.00 9.07 521 TRP A CA 1
ATOM 3053 C C . TRP A 1 195 ? -0.810 -30.312 -18.804 1.00 10.42 521 TRP A C 1
ATOM 3054 O O . TRP A 1 195 ? -1.635 -31.030 -19.380 1.00 10.16 521 TRP A O 1
ATOM 3075 N N . LEU A 1 196 ? -0.366 -30.577 -17.579 1.00 9.93 522 LEU A N 1
ATOM 3076 C CA . LEU A 1 196 ? -0.936 -31.643 -16.768 1.00 10.01 522 LEU A CA 1
ATOM 3077 C C . LEU A 1 196 ? -0.876 -31.197 -15.316 1.00 9.86 522 LEU A C 1
ATOM 3078 O O . LEU A 1 196 ? -0.075 -30.339 -14.949 1.00 11.26 522 LEU A O 1
ATOM 3094 N N . VAL A 1 197 ? -1.741 -31.769 -14.494 1.00 10.26 523 VAL A N 1
ATOM 3095 C CA . VAL A 1 197 ? -1.707 -31.509 -13.060 1.00 10.08 523 VAL A CA 1
ATOM 3096 C C . VAL A 1 197 ? -0.822 -32.569 -12.421 1.00 10.82 523 VAL A C 1
ATOM 3097 O O . VAL A 1 197 ? -1.104 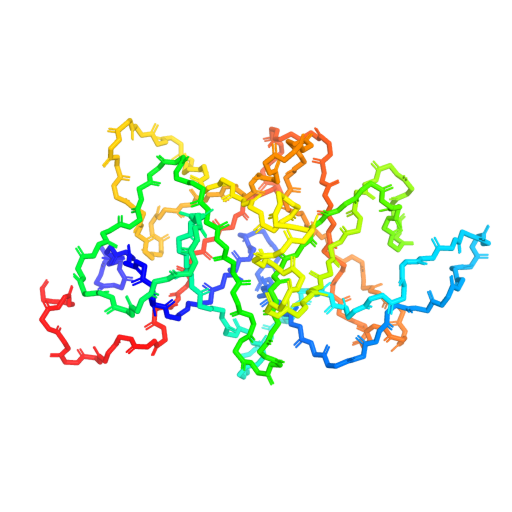-33.769 -12.519 1.00 12.29 523 VAL A O 1
ATOM 3110 N N . GLU A 1 198 ? 0.273 -32.135 -11.804 1.00 10.36 524 GLU A N 1
ATOM 3111 C CA . GLU A 1 198 ? 1.212 -33.106 -11.259 1.00 11.03 524 GLU A CA 1
ATOM 3112 C C . GLU A 1 198 ? 0.798 -33.589 -9.874 1.00 11.48 524 GLU A C 1
ATOM 3113 O O . GLU A 1 198 ? 0.937 -34.776 -9.568 1.00 14.31 524 GLU A O 1
ATOM 3125 N N . ASP A 1 199 ? 0.295 -32.694 -9.021 1.00 10.91 525 ASP A N 1
ATOM 3126 C CA . ASP A 1 199 ? 0.013 -33.031 -7.633 1.00 10.59 525 ASP A CA 1
ATOM 3127 C C . ASP A 1 199 ? -1.250 -32.307 -7.196 1.00 10.08 525 ASP A C 1
ATOM 3128 O O . ASP A 1 199 ? -1.454 -31.134 -7.532 1.00 10.77 525 ASP A O 1
ATOM 3137 N N . ILE A 1 200 ? -2.104 -33.016 -6.456 1.00 10.65 526 ILE A N 1
ATOM 3138 C CA . ILE A 1 200 ? -3.186 -32.377 -5.705 1.00 9.89 526 ILE A CA 1
ATOM 3139 C C . ILE A 1 200 ? -2.595 -32.136 -4.319 1.00 10.11 526 ILE A C 1
ATOM 3140 O O . ILE A 1 200 ? -2.611 -33.011 -3.439 1.00 11.10 526 ILE A O 1
ATOM 3156 N N . VAL A 1 201 ? -2.032 -30.938 -4.146 1.00 9.63 527 VAL A N 1
ATOM 3157 C CA . VAL A 1 201 ? -1.252 -30.594 -2.959 1.00 10.10 527 VAL A CA 1
ATOM 3158 C C . VAL A 1 201 ? -2.102 -30.669 -1.703 1.00 9.68 527 VAL A C 1
ATOM 3159 O O . VAL A 1 201 ? -1.624 -31.084 -0.639 1.00 10.85 527 VAL A O 1
ATOM 3172 N N . SER A 1 202 ? -3.358 -30.243 -1.792 1.00 9.09 528 SER A N 1
ATOM 3173 C CA . SER A 1 202 ? -4.209 -30.142 -0.614 1.00 9.90 528 SER A CA 1
ATOM 3174 C C . SER A 1 202 ? -4.773 -31.481 -0.161 1.00 10.75 528 SER A C 1
ATOM 3175 O O . SER A 1 202 ? -5.319 -31.563 0.941 1.00 13.22 528 SER A O 1
ATOM 3183 N N . LEU A 1 203 ? -4.664 -32.524 -0.977 1.00 10.28 529 LEU A N 1
ATOM 3184 C CA . LEU A 1 203 ? -5.350 -33.773 -0.698 1.00 10.24 529 LEU A CA 1
ATOM 3185 C C . LEU A 1 203 ? -4.403 -34.700 0.051 1.00 11.51 529 LEU A C 1
ATOM 3186 O O . LEU A 1 203 ? -3.427 -35.178 -0.549 1.00 12.52 529 LEU A O 1
ATOM 3202 N N . PRO 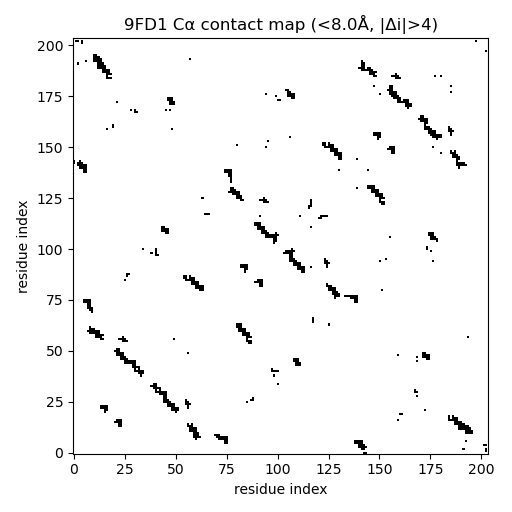A 1 204 ? -4.639 -34.987 1.330 1.00 11.99 530 PRO A N 1
ATOM 3203 C CA . PRO A 1 204 ? -3.646 -35.751 2.094 1.00 12.84 530 PRO A CA 1
ATOM 3204 C C . PRO A 1 204 ? -3.435 -37.163 1.570 1.00 13.95 530 PRO A C 1
ATOM 3205 O O . PRO A 1 204 ? -4.283 -37.759 0.904 1.00 13.20 530 PRO A O 1
ATOM 3216 N N . ALA A 1 205 ? -2.268 -37.708 1.921 1.00 13.99 531 ALA A N 1
ATOM 3217 C CA . ALA A 1 205 ? -1.868 -39.010 1.410 1.00 14.21 531 ALA A CA 1
ATOM 3218 C C . ALA A 1 205 ? -2.807 -40.120 1.867 1.00 15.91 531 ALA A C 1
ATOM 3219 O O . ALA A 1 205 ? -2.921 -41.149 1.187 1.00 19.17 531 ALA A O 1
ATOM 3226 N N . ASP A 1 206 ? -3.457 -39.951 3.019 1.00 16.77 532 ASP A N 1
ATOM 3227 C CA . ASP A 1 206 ? -4.334 -40.973 3.574 1.00 18.16 532 ASP A CA 1
ATOM 3228 C C . ASP A 1 206 ? -5.805 -40.730 3.262 1.00 17.97 532 ASP A C 1
ATOM 3229 O O . ASP A 1 206 ? -6.667 -41.397 3.837 1.00 20.41 532 ASP A O 1
ATOM 3238 N N . HIS A 1 207 ? -6.120 -39.814 2.354 1.00 17.20 533 HIS A N 1
ATOM 3239 C CA . HIS A 1 207 ? -7.517 -39.490 2.119 1.00 15.70 533 HIS A CA 1
ATOM 3240 C C . HIS A 1 207 ? -8.202 -40.596 1.317 1.00 16.19 533 HIS A C 1
ATOM 3241 O O . HIS A 1 207 ? -7.584 -41.267 0.484 1.00 17.38 533 HIS A O 1
ATOM 3255 N N . LYS A 1 208 ? -9.497 -40.787 1.605 1.00 17.49 534 LYS A N 1
ATOM 3256 C CA A LYS A 1 208 ? -10.298 -41.784 0.900 0.46 18.90 534 LYS A CA 1
ATOM 3257 C CA B LYS A 1 208 ? -10.301 -41.780 0.899 0.54 19.32 534 LYS A CA 1
ATOM 3258 C C . LYS A 1 208 ? -10.265 -41.586 -0.610 1.00 18.11 534 LYS A C 1
ATOM 3259 O O . LYS A 1 208 ? -10.385 -42.563 -1.363 1.00 18.81 534 LYS A O 1
ATOM 3294 N N . ARG A 1 209 ? -10.135 -40.339 -1.076 1.00 16.50 535 ARG A N 1
ATOM 3295 C CA . ARG A 1 209 ? -10.134 -40.103 -2.518 1.00 15.54 535 ARG A CA 1
ATOM 3296 C C . ARG A 1 209 ? -8.947 -40.760 -3.212 1.00 15.79 535 ARG A C 1
ATOM 3297 O O . ARG A 1 209 ? -8.980 -40.936 -4.435 1.00 18.17 535 ARG A O 1
ATOM 3318 N N . ARG A 1 210 ? -7.897 -41.115 -2.470 1.00 15.08 536 ARG A N 1
ATOM 3319 C CA . ARG A 1 210 ? -6.730 -41.773 -3.044 1.00 16.43 536 ARG A CA 1
ATOM 3320 C C . ARG A 1 210 ? -6.817 -43.297 -3.042 1.00 20.75 536 ARG A C 1
ATOM 3321 O O . ARG A 1 210 ? -5.918 -43.955 -3.578 1.00 23.29 536 ARG A O 1
ATOM 3342 N N . GLU A 1 211 ? -7.867 -43.871 -2.472 1.00 24.61 537 GLU A N 1
ATOM 3343 C CA . GLU A 1 211 ? -7.975 -45.318 -2.363 1.00 29.87 537 GLU A CA 1
ATOM 3344 C C . GLU A 1 211 ? -8.401 -45.978 -3.664 1.00 33.76 537 GLU A C 1
ATOM 3345 O O . GLU A 1 211 ? -8.841 -45.311 -4.591 1.00 36.60 537 GLU A O 1
#

Secondary structure (DSSP, 8-state):
-TT--B-BTT-EEEEEETTT-PEEEEEEEE--SB-TTS-B---PEEEEEESS--GGG-EEEEESSS-----S--B-BTT-EEEEEETTTTEEEEEEEEE-SS-TTSEEEEEE-HHHHTTTTGGGG-EEEEETT--TTPBPBTTT--EEEEETTT-PEEEEEEEEP-GGGTTPEEEEEES----GGG-EEEEEETTS-TT-GGG-

Organism: Chaetomium thermophilum (strain DSM 1495 / CBS 144.50 / IMI 039719) (NCBI:txid759272)

B-factor: mean 19.96, std 13.59, range [7.73, 102.85]

InterPro domains:
  IPR003342 ArnT-like, N-terminal domain [PF02366] (62-310)
  IPR016093 MIR motif [PF02815] (357-511)
  IPR016093 MIR motif [PS50919] (337-397)
  IPR016093 MIR motif [PS50919] (406-465)
  IPR016093 MIR motif [PS50919] (470-526)
  IPR016093 MIR motif [SM00472] (338-397)
  IPR016093 MIR motif [SM00472] (406-465)
  IPR016093 MIR motif [SM00472] (471-526)
  IPR027005 O-mannosyl-transferase-like [PTHR10050] (31-782)
  IPR032421 Protein O-mannosyl-transferase, C-terminal four TM domain [PF16192] (548-776)
  IPR036300 Mir domain superfamily [SSF82109] (339-526)

Sequence (204 aa):
HPMAVTIDYWDTITIKHKETKAYLHSHPDDRRYPLRYDDGRVSSQGQQVTGYPFNDTNNWWQILPAAGPFEEPKLGRHVKHRDLVRLRHVGTDTYLLSHDVASPYYPTNQEFTTVSFNNEAYGDRAADTLFEVRIEHGKPGQEFKSISSHFKLIHNPSKVAMWTHPTPLPDWGHRRQQEINGNKQIAPSSNVWLVEDIVSLPADHKKRRE

Solvent-accessible surface area: 9514 Å² total; per-residue (Å²): 142,117,83,24,11,16,0,4,15,34,10,16,1,10,2,38,1,87,80,40,116,1,12,0,4,0,9,93,57,140,6,36,93,134,18,165,95,31,52,85,8,44,83,8,10,1,1,0,1,44,79,131,116,59,81,38,2,83,0,29,2,10,12,41,28,121,112,55,112,87,93,180,46,88,71,0,84,26,129,41,56,0,7,2,45,0,53,50,36,81,22,11,0,0,0,22,129,42,29,0,8,86,76,83,100,12,11,0,0,3,10,8,47,78,122,60,0,55,37,156,76,26,66,40,0,26,0,14,1,52,6,60,170,18,139,131,47,67,61,2,74,1,45,69,5,61,4,16,1,0,2,41,69,37,98,0,0,0,32,2,17,97,86,70,4,52,102,74,0,75,154,16,29,1,1,0,0,13,108,115,47,90,48,70,25,0,7,0,25,0,49,51,4,45,58,10,73,98,129,73,164,75,55,176